Protein AF-A0A7S2PQB1-F1 (afdb_monomer_lite)

Foldseek 3Di:
DPPDPVPDDVPDADEAEAEDCRVLVVQLQQQVVVVPPPCPVSHHQEYEYEQAAWAADPLCVVPQDDFDADDVLQVCLVVLVLVLLLVLLCCVPPNHVVVSLVSNVVSVVVCVVVVSHQFDCLCVVVCVVDPDDVSVVSNVSNVSNVLVVCVVVVHCSVVSGHHHPQCASYAYEYEYEQHTNYGNYGRSRQVSQVCCVVVVVHLHDYHYPDHHISVCCVVPVVVVVCSVVVSVVD

Organism: NCBI:txid163516

Sequence (234 aa):
KALRAASTHDDSKITGIFHDWGVVPGSLWVNRVLEEAESPELQPDKMIYFDVLLPPHKVMKNDIPDAPKRTPARTVVEIFYKIVLAISFLLQQYVSKILGVIFYSLGAVAIYILRLNPLYDVDNKVLRAHQKPLNRTIYMAYPYWFLVKSVLNGTLWAYEMSLHKDLKKTPLLYIYGGNKRTHFHENESVALLEREEREGRSDSKVICLEDDGHFFYVTNEDACLDAVASFMKN

Radius of gyration: 19.01 Å; chains: 1; bounding box: 47×41×50 Å

InterPro domains:
  IPR029058 Alpha/Beta hydrolase fold [SSF53474] (41-233)

Secondary structure (DSSP, 8-state):
--S-TTS--TTPPPEEEEEGGGHHHHHHHHHHHHH-TT-GGGS-SEEEEESB-PPPPGGGGGGPPP-PPPPHHHHHHHHHHHHHHHHHHHHHHHT-HHHHHHHHHHHHHHHHHTT--SB-GGGHHHHHHTPPPHHHHHHTTHHHHHHHHHHHTT-THHHH----S-TTTS-EEEEEES-BSS-BS-HHHHHHHHHHHHTTS-S-EEEEETT--TTHHHHSHHHHHHHHHHHHH-

pLDDT: mean 90.68, std 10.38, range [42.47, 98.56]

Structure (mmCIF, N/CA/C/O backbone):
data_AF-A0A7S2PQB1-F1
#
_entry.id   AF-A0A7S2PQB1-F1
#
loop_
_atom_site.group_PDB
_atom_site.id
_atom_site.type_symbol
_atom_site.label_atom_id
_atom_site.label_alt_id
_atom_site.label_comp_id
_atom_site.label_asym_id
_atom_site.label_entity_id
_atom_site.label_seq_id
_atom_site.pdbx_PDB_ins_code
_atom_site.Cartn_x
_atom_site.Cartn_y
_atom_site.Cartn_z
_atom_site.occupancy
_atom_site.B_iso_or_equiv
_atom_site.auth_seq_id
_atom_site.auth_comp_id
_atom_site.auth_asym_id
_atom_site.auth_atom_id
_atom_site.pdbx_PDB_model_num
ATOM 1 N N . LYS A 1 1 ? -17.065 22.580 0.067 1.00 46.28 1 LYS A N 1
ATOM 2 C CA . LYS A 1 1 ? -18.535 22.474 0.285 1.00 46.28 1 LYS A CA 1
ATOM 3 C C . LYS A 1 1 ? -19.249 21.651 -0.813 1.00 46.28 1 LYS A C 1
ATOM 5 O O . LYS A 1 1 ? -20.358 21.999 -1.189 1.00 46.28 1 LYS A O 1
ATOM 10 N N . ALA A 1 2 ? -18.645 20.583 -1.356 1.00 42.47 2 ALA A N 1
ATOM 11 C CA . ALA A 1 2 ? -19.139 19.902 -2.570 1.00 42.47 2 ALA A CA 1
ATOM 12 C C . ALA A 1 2 ? -19.559 18.428 -2.373 1.00 42.47 2 ALA A C 1
ATOM 14 O O . ALA A 1 2 ? -19.676 17.698 -3.350 1.00 42.47 2 ALA A O 1
ATOM 15 N N . LEU A 1 3 ? -19.834 18.002 -1.138 1.00 44.00 3 LEU A N 1
ATOM 16 C CA . LEU A 1 3 ? -20.661 16.824 -0.856 1.00 44.00 3 LEU A CA 1
ATOM 17 C C . LEU A 1 3 ? -21.982 17.362 -0.298 1.00 44.00 3 LEU A C 1
ATOM 19 O O . LEU A 1 3 ? -21.996 18.097 0.685 1.00 44.00 3 LEU A O 1
ATOM 23 N N . ARG A 1 4 ? -23.063 17.165 -1.057 1.00 49.41 4 ARG A N 1
ATOM 24 C CA . ARG A 1 4 ? -24.373 17.796 -0.846 1.00 49.41 4 ARG A CA 1
ATOM 25 C C . ARG A 1 4 ? -25.093 17.182 0.359 1.00 49.41 4 ARG A C 1
ATOM 27 O O . ARG A 1 4 ? -25.250 15.969 0.403 1.00 49.41 4 ARG A O 1
ATOM 34 N N . ALA A 1 5 ? -25.703 18.037 1.182 1.00 50.41 5 ALA A N 1
ATOM 35 C CA . ALA A 1 5 ? -26.684 17.685 2.219 1.00 50.41 5 ALA A CA 1
ATOM 36 C C . ALA A 1 5 ? -27.912 16.893 1.704 1.00 50.41 5 ALA A C 1
ATOM 38 O O . ALA A 1 5 ? -28.682 16.357 2.484 1.00 50.41 5 ALA A O 1
ATOM 39 N N . ALA A 1 6 ? -28.108 16.809 0.383 1.00 50.31 6 ALA A N 1
ATOM 40 C CA . ALA A 1 6 ? -29.211 16.083 -0.250 1.00 50.31 6 ALA A CA 1
ATOM 41 C C . ALA A 1 6 ? -28.952 14.572 -0.432 1.00 50.31 6 ALA A C 1
ATOM 43 O O . ALA A 1 6 ? -29.790 13.879 -1.002 1.00 50.31 6 ALA A O 1
ATOM 44 N N . SER A 1 7 ? -27.781 14.067 -0.033 1.00 50.72 7 SER A N 1
ATOM 45 C CA . SER A 1 7 ? -27.391 12.653 -0.208 1.00 50.72 7 SER A CA 1
ATOM 46 C C . SER A 1 7 ? -26.912 11.995 1.088 1.00 50.72 7 SER A C 1
ATOM 48 O O . SER A 1 7 ? -26.496 10.843 1.075 1.00 50.72 7 SER A O 1
ATOM 50 N N . THR A 1 8 ? -26.979 12.727 2.194 1.00 55.28 8 THR A N 1
ATOM 51 C CA . THR A 1 8 ? -26.622 12.296 3.542 1.00 55.28 8 THR A CA 1
ATOM 52 C C . THR A 1 8 ? -27.903 12.268 4.357 1.00 55.28 8 THR A C 1
ATOM 54 O O . THR A 1 8 ? -28.439 13.317 4.696 1.00 55.28 8 THR A O 1
ATOM 57 N N . HIS A 1 9 ? -28.428 11.071 4.614 1.00 64.44 9 HIS A N 1
ATOM 58 C CA . HIS A 1 9 ? -29.365 10.874 5.719 1.00 64.44 9 HIS A CA 1
ATOM 59 C C . HIS A 1 9 ? -28.617 11.185 7.023 1.00 64.44 9 HIS A C 1
ATOM 61 O O . HIS A 1 9 ? -27.430 10.865 7.094 1.00 64.44 9 HIS A O 1
ATOM 67 N N . ASP A 1 10 ? -29.270 11.759 8.033 1.00 67.12 10 ASP A N 1
ATOM 68 C CA . ASP A 1 10 ? -28.601 12.151 9.289 1.00 67.12 10 ASP A CA 1
ATOM 69 C C . ASP A 1 10 ? -27.926 10.956 9.999 1.00 67.12 10 ASP A C 1
ATOM 71 O O . ASP A 1 10 ? -26.919 11.118 10.679 1.00 67.12 10 ASP A O 1
ATOM 75 N N . ASP A 1 11 ? -28.416 9.738 9.743 1.00 75.75 11 ASP A N 1
ATOM 76 C CA . ASP A 1 11 ? -27.849 8.468 10.235 1.00 75.75 11 ASP A CA 1
ATOM 77 C C . ASP A 1 11 ? -26.846 7.798 9.267 1.00 75.75 11 ASP A C 1
ATOM 79 O O . ASP A 1 11 ? -26.519 6.616 9.413 1.00 75.75 11 ASP A O 1
ATOM 83 N N . SER A 1 12 ? -26.398 8.498 8.220 1.00 79.56 12 SER A N 1
ATOM 84 C CA . SER A 1 12 ? -25.474 7.922 7.235 1.00 79.56 12 SER A CA 1
ATOM 85 C C . SER A 1 12 ? -24.078 7.790 7.818 1.00 79.56 12 SER A C 1
ATOM 87 O O . SER A 1 12 ? -23.509 8.749 8.329 1.00 79.56 12 SER A O 1
ATOM 89 N N . LYS A 1 13 ? -23.498 6.607 7.645 1.00 85.31 13 LYS A N 1
ATOM 90 C CA . LYS A 1 13 ? -22.119 6.305 8.018 1.00 85.31 13 LYS A CA 1
ATOM 91 C C . LYS A 1 13 ? -21.195 6.423 6.818 1.00 85.31 13 LYS A C 1
ATOM 93 O O . LYS A 1 13 ? -21.542 5.975 5.722 1.00 85.31 13 LYS A O 1
ATOM 98 N N . ILE A 1 14 ? -20.011 6.992 7.019 1.00 89.69 14 ILE A N 1
ATOM 99 C CA . ILE A 1 14 ? -18.991 7.081 5.972 1.00 89.69 14 ILE A CA 1
ATOM 100 C C . ILE A 1 14 ? -18.008 5.930 6.158 1.00 89.69 14 ILE A C 1
ATOM 102 O O . ILE A 1 14 ? -17.453 5.718 7.232 1.00 89.69 14 ILE A O 1
ATOM 106 N N . THR A 1 15 ? -17.775 5.171 5.090 1.00 93.25 15 THR A N 1
ATOM 107 C CA . THR A 1 15 ? -16.768 4.105 5.063 1.00 93.25 15 THR A CA 1
ATOM 108 C C . THR A 1 15 ? -15.801 4.354 3.926 1.00 93.25 15 THR A C 1
ATOM 110 O O . THR A 1 15 ? -16.205 4.502 2.772 1.00 93.25 15 THR A O 1
ATOM 113 N N . GLY A 1 16 ? -14.515 4.400 4.254 1.00 94.94 16 GLY A N 1
ATOM 114 C CA . GLY A 1 16 ? -13.459 4.540 3.267 1.00 94.94 16 GLY A CA 1
ATOM 115 C C . GLY A 1 16 ? -12.917 3.182 2.839 1.00 94.94 16 GLY A C 1
ATOM 116 O O . GLY A 1 16 ? -12.405 2.443 3.673 1.00 94.94 16 GLY A O 1
ATOM 117 N N . ILE A 1 17 ? -12.980 2.868 1.544 1.00 97.00 17 ILE A N 1
ATOM 118 C CA . ILE A 1 17 ? -12.380 1.657 0.969 1.00 97.00 17 ILE A CA 1
ATOM 119 C C . ILE A 1 17 ? -11.308 2.082 -0.026 1.00 97.00 17 ILE A C 1
ATOM 121 O O . ILE A 1 17 ? -11.605 2.743 -1.022 1.00 97.00 17 ILE A O 1
ATOM 125 N N . PHE A 1 18 ? -10.060 1.709 0.241 1.00 97.12 18 PHE A N 1
ATOM 126 C CA . PHE A 1 18 ? -8.918 2.120 -0.565 1.00 97.12 18 PHE A CA 1
ATOM 127 C C . PHE A 1 18 ? -8.021 0.933 -0.896 1.00 97.12 18 PHE A C 1
ATOM 129 O O . PHE A 1 18 ? -7.846 0.015 -0.100 1.00 97.12 18 PHE A O 1
ATOM 136 N N . HIS A 1 19 ? -7.428 0.971 -2.082 1.00 95.88 19 HIS A N 1
ATOM 137 C CA . HIS A 1 19 ? -6.563 -0.082 -2.595 1.00 95.88 19 HIS A CA 1
ATOM 138 C C . HIS A 1 19 ? -5.280 0.521 -3.159 1.00 95.88 19 HIS A C 1
ATOM 140 O O . HIS A 1 19 ? -5.321 1.589 -3.784 1.00 95.88 19 HIS A O 1
ATOM 146 N N . ASP A 1 20 ? -4.164 -0.183 -2.959 1.00 93.12 20 ASP A N 1
ATOM 147 C CA . ASP A 1 20 ? -2.849 0.179 -3.490 1.00 93.12 20 ASP A CA 1
ATOM 148 C C . ASP A 1 20 ? -2.505 1.645 -3.135 1.00 93.12 20 ASP A C 1
ATOM 150 O O . ASP A 1 20 ? -2.750 2.108 -2.017 1.00 93.12 20 ASP A O 1
ATOM 154 N N . TRP A 1 21 ? -2.007 2.435 -4.084 1.00 92.19 21 TRP A N 1
ATOM 155 C CA . TRP A 1 21 ? -1.720 3.856 -3.897 1.00 92.19 21 TRP A CA 1
ATOM 156 C C . TRP A 1 21 ? -2.909 4.714 -3.463 1.00 92.19 21 TRP A C 1
ATOM 158 O O . TRP A 1 21 ? -2.680 5.807 -2.949 1.00 92.19 21 TRP A O 1
ATOM 168 N N . GLY A 1 22 ? -4.153 4.251 -3.628 1.00 93.94 22 GLY A N 1
ATOM 169 C CA . GLY A 1 22 ? -5.340 4.932 -3.108 1.00 93.94 22 GLY A CA 1
ATOM 170 C C . GLY A 1 22 ? -5.346 5.044 -1.580 1.00 93.94 22 GLY A C 1
ATOM 171 O O . GLY A 1 22 ? -5.929 5.985 -1.045 1.00 93.94 22 GLY A O 1
ATOM 172 N N . VAL A 1 23 ? -4.636 4.151 -0.880 1.00 95.00 23 VAL A N 1
ATOM 173 C CA . VAL A 1 23 ? -4.479 4.182 0.584 1.00 95.00 23 VAL A CA 1
ATOM 174 C C . VAL A 1 23 ? -3.784 5.465 1.046 1.00 95.00 23 VAL A C 1
ATOM 176 O O . VAL A 1 23 ? -4.108 5.999 2.104 1.00 95.00 23 VAL A O 1
ATOM 179 N N . VAL A 1 24 ? -2.873 6.017 0.239 1.00 91.62 24 VAL A N 1
ATOM 180 C CA . VAL A 1 24 ? -2.122 7.233 0.583 1.00 91.62 24 VAL A CA 1
ATOM 181 C C . VAL A 1 24 ? -3.030 8.462 0.735 1.00 91.62 24 VAL A C 1
A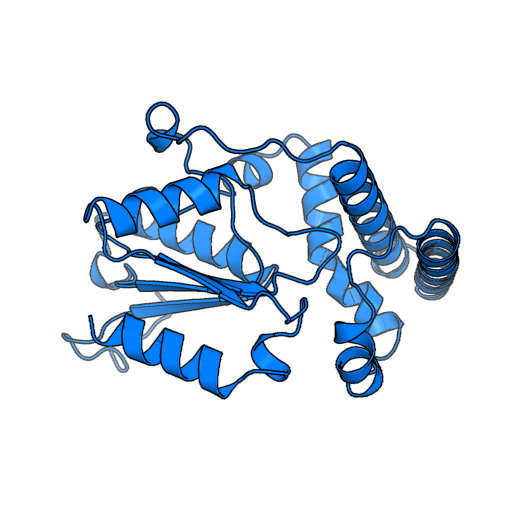TOM 183 O O . VAL A 1 24 ? -3.091 9.016 1.835 1.00 91.62 24 VAL A O 1
ATOM 186 N N . PRO A 1 25 ? -3.751 8.923 -0.310 1.00 90.94 25 PRO A N 1
ATOM 187 C CA . PRO A 1 25 ? -4.676 10.039 -0.162 1.00 90.94 25 PRO A CA 1
ATOM 188 C C . PRO A 1 25 ? -5.837 9.704 0.780 1.00 90.94 25 PRO A C 1
ATOM 190 O O . PRO A 1 25 ? -6.302 10.609 1.467 1.00 90.94 25 PRO A O 1
ATOM 193 N N . GLY A 1 26 ? -6.266 8.437 0.855 1.00 92.56 26 GLY A N 1
ATOM 194 C CA . GLY A 1 26 ? -7.279 7.985 1.809 1.00 92.56 26 GLY A CA 1
ATOM 195 C C . GLY A 1 26 ? -6.870 8.271 3.250 1.00 92.56 26 GLY A C 1
ATOM 196 O O . GLY A 1 26 ? -7.571 8.993 3.953 1.00 92.56 26 GLY A O 1
ATOM 197 N N . SER A 1 27 ? -5.688 7.814 3.664 1.00 92.12 27 SER A N 1
ATOM 198 C CA . SER A 1 27 ? -5.204 8.038 5.029 1.00 92.12 27 SER A CA 1
ATOM 199 C C . SER A 1 27 ? -4.946 9.513 5.338 1.00 92.12 27 SER A C 1
ATOM 201 O O . SER A 1 27 ? -5.255 9.986 6.431 1.00 92.12 27 SER A O 1
ATOM 203 N N . LEU A 1 28 ? -4.428 10.278 4.367 1.00 90.31 28 LEU A N 1
ATOM 204 C CA . LEU A 1 28 ? -4.253 11.727 4.522 1.00 90.31 28 LEU A CA 1
ATOM 205 C C . LEU A 1 28 ? -5.591 12.438 4.749 1.00 90.31 28 LEU A C 1
ATOM 207 O O . LEU A 1 28 ? -5.674 13.330 5.591 1.00 90.31 28 LEU A O 1
ATOM 211 N N . TRP A 1 29 ? -6.634 12.049 4.013 1.00 90.56 29 TRP A N 1
ATOM 212 C CA . TRP A 1 29 ? -7.980 12.581 4.201 1.00 90.56 29 TRP A CA 1
ATOM 213 C C . TRP A 1 29 ? -8.528 12.243 5.591 1.00 90.56 29 TRP A C 1
ATOM 215 O O . TRP A 1 29 ? -8.965 13.154 6.292 1.00 90.56 29 TRP A O 1
ATOM 225 N N . VAL A 1 30 ? -8.427 10.982 6.030 1.00 91.50 30 VAL A N 1
ATOM 226 C CA . VAL A 1 30 ? -8.895 10.569 7.364 1.00 91.50 30 VAL A CA 1
ATOM 227 C C . VAL A 1 30 ? -8.177 11.322 8.471 1.00 91.50 30 VAL A C 1
ATOM 229 O O . VAL A 1 30 ? -8.825 11.863 9.361 1.00 91.50 30 VAL A O 1
ATOM 232 N N . ASN A 1 31 ? -6.847 11.401 8.417 1.00 90.25 31 ASN A N 1
ATOM 233 C CA . ASN A 1 31 ? -6.081 12.094 9.448 1.00 90.25 31 ASN A CA 1
ATOM 234 C C . ASN A 1 31 ? -6.468 13.575 9.554 1.00 90.25 31 ASN A C 1
ATOM 236 O O . ASN A 1 31 ? -6.660 14.059 10.667 1.00 90.25 31 ASN A O 1
ATOM 240 N N . ARG A 1 32 ? -6.676 14.262 8.421 1.00 88.88 32 ARG A N 1
ATOM 241 C CA . ARG A 1 32 ? -7.146 15.659 8.401 1.00 88.88 32 ARG A CA 1
ATOM 242 C C . ARG A 1 32 ? -8.545 15.804 8.990 1.00 88.88 32 ARG A C 1
ATOM 244 O O . ARG A 1 32 ? -8.758 16.627 9.869 1.00 88.88 32 ARG A O 1
ATOM 251 N N . VAL A 1 33 ? -9.487 14.963 8.578 1.00 88.81 33 VAL A N 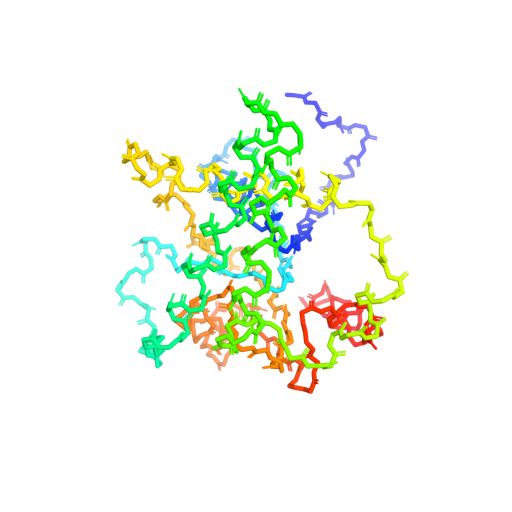1
ATOM 252 C CA . VAL A 1 33 ? -10.873 15.046 9.060 1.00 88.81 33 VAL A CA 1
ATOM 253 C C . VAL A 1 33 ? -11.006 14.647 10.538 1.00 88.81 33 VAL A C 1
ATOM 255 O O . VAL A 1 33 ? -11.848 15.179 11.259 1.00 88.81 33 VAL A O 1
ATOM 258 N N . LEU A 1 34 ? -10.139 13.769 11.047 1.00 86.56 34 LEU A N 1
ATOM 259 C CA . LEU A 1 34 ? -10.053 13.493 12.483 1.00 86.56 34 LEU A CA 1
ATOM 260 C C . LEU A 1 34 ? -9.424 14.654 13.278 1.00 86.56 34 LEU A C 1
ATOM 262 O O . LEU A 1 34 ? -9.521 14.671 14.508 1.00 86.56 34 LEU A O 1
ATOM 266 N N . GLU A 1 35 ? -8.694 15.573 12.639 1.00 85.50 35 GLU A N 1
ATOM 267 C CA . GLU A 1 35 ? -8.175 16.813 13.246 1.00 85.50 35 GLU A CA 1
ATOM 268 C C . GLU A 1 35 ? -9.195 17.955 13.199 1.00 85.50 35 GLU A C 1
ATOM 270 O O . GLU A 1 35 ? -9.254 18.757 14.130 1.00 85.50 35 GLU A O 1
ATOM 275 N N . GLU A 1 36 ? -10.029 18.002 12.163 1.00 83.31 36 GLU A N 1
ATOM 276 C CA . GLU A 1 36 ? -11.075 19.007 11.991 1.00 83.31 36 GLU A CA 1
ATOM 277 C C . GLU A 1 36 ? -12.278 18.718 12.911 1.00 83.31 36 GLU A C 1
ATOM 279 O O . GLU A 1 36 ? -13.148 17.900 12.618 1.00 83.31 36 GLU A O 1
ATOM 284 N N . ALA A 1 37 ? -12.342 19.412 14.051 1.00 68.06 37 ALA A N 1
ATOM 285 C CA . ALA A 1 37 ? -13.448 19.285 15.007 1.00 68.06 37 ALA A CA 1
ATOM 286 C C . ALA A 1 37 ? -14.787 19.849 14.488 1.00 68.06 37 ALA A C 1
ATOM 288 O O . ALA A 1 37 ? -15.838 19.523 15.033 1.00 68.06 37 ALA A O 1
ATOM 289 N N . GLU A 1 38 ? -14.752 20.696 13.456 1.00 75.06 38 GLU A N 1
ATOM 290 C CA . GLU A 1 38 ? -15.918 21.425 12.934 1.00 75.06 38 GLU A CA 1
ATOM 291 C C . GLU A 1 38 ? -16.800 20.597 11.986 1.00 75.06 38 GLU A C 1
ATOM 293 O O . GLU A 1 38 ? -17.891 21.045 11.638 1.00 75.06 38 GLU A O 1
ATOM 298 N N . SER A 1 39 ? -16.353 19.406 11.567 1.00 79.62 39 SER A N 1
ATOM 299 C CA . SER A 1 39 ? -17.101 18.543 10.639 1.00 79.62 39 SER A CA 1
ATOM 300 C C . SER A 1 39 ? -17.066 17.062 11.050 1.00 79.62 39 SER A C 1
ATOM 302 O O . SER A 1 39 ? -16.539 16.223 10.307 1.00 79.62 39 SER A O 1
ATOM 304 N N . PRO A 1 40 ? -17.591 16.706 12.242 1.00 80.62 40 PRO A N 1
ATOM 305 C CA . PRO A 1 40 ? -17.642 15.318 12.705 1.00 80.62 40 PRO A CA 1
ATOM 306 C C . PRO A 1 40 ? -18.420 14.397 11.754 1.00 80.62 40 PRO A C 1
ATOM 308 O O . PRO A 1 40 ? -18.091 13.222 11.656 1.00 80.62 40 PRO A O 1
ATOM 311 N N . GLU A 1 41 ? -19.386 14.924 11.002 1.00 82.19 41 GLU A N 1
ATOM 312 C CA . GLU A 1 41 ? -20.173 14.196 10.001 1.00 82.19 41 GLU A CA 1
ATOM 313 C C . GLU A 1 41 ? -19.353 13.691 8.804 1.00 82.19 41 GLU A C 1
ATOM 315 O O . GLU A 1 41 ? -19.816 12.839 8.050 1.00 82.19 41 GLU A O 1
ATOM 320 N N . LEU A 1 42 ? -18.140 14.218 8.604 1.00 84.19 42 LEU A N 1
ATOM 321 C CA . LEU A 1 42 ? -17.235 13.772 7.544 1.00 84.19 42 LEU A CA 1
ATOM 322 C C . LEU A 1 42 ? -16.287 12.661 8.007 1.00 84.19 42 LEU A C 1
ATOM 324 O O . LEU A 1 42 ? -15.584 12.084 7.173 1.00 84.19 42 LEU A O 1
ATOM 328 N N . GLN A 1 43 ? -16.230 12.381 9.314 1.00 89.50 43 GLN A N 1
ATOM 329 C CA . GLN A 1 43 ? -15.332 11.374 9.870 1.00 89.50 43 GLN A CA 1
ATOM 330 C C . GLN A 1 43 ? -15.812 9.980 9.468 1.00 89.50 43 GLN A C 1
ATOM 332 O O . GLN A 1 43 ? -16.964 9.635 9.728 1.00 89.50 43 GLN A O 1
ATOM 337 N N . PRO A 1 44 ? -14.954 9.161 8.834 1.00 91.94 44 PRO A N 1
ATOM 338 C CA . PRO A 1 44 ? -15.328 7.793 8.544 1.00 91.94 44 PRO A CA 1
ATOM 339 C C . PRO A 1 44 ? -15.434 6.995 9.840 1.00 91.94 44 PRO A C 1
ATOM 341 O O . PRO A 1 44 ? -14.539 7.039 10.689 1.00 91.94 44 PRO A O 1
ATOM 344 N N . ASP A 1 45 ? -16.498 6.207 9.945 1.00 93.44 45 ASP A N 1
ATOM 345 C CA . ASP A 1 45 ? -16.663 5.236 11.022 1.00 93.44 45 ASP A CA 1
ATOM 346 C C . ASP A 1 45 ? -15.648 4.105 10.884 1.00 93.44 45 ASP A C 1
ATOM 348 O O . ASP A 1 45 ? -15.138 3.590 11.872 1.00 93.44 45 ASP A O 1
ATOM 352 N N . LYS A 1 46 ? -15.364 3.700 9.641 1.00 95.88 46 LYS A N 1
ATOM 353 C CA . LYS A 1 46 ? -14.522 2.547 9.324 1.00 95.88 46 LYS A CA 1
ATOM 354 C C . LYS A 1 46 ? -13.690 2.781 8.084 1.00 95.88 46 LYS A C 1
ATOM 356 O O . LYS A 1 46 ? -14.112 3.446 7.133 1.00 95.88 46 LYS A O 1
ATOM 361 N N . MET A 1 47 ? -12.521 2.157 8.086 1.00 97.31 47 MET A N 1
ATOM 362 C CA . MET A 1 47 ? -11.582 2.178 6.978 1.00 97.31 47 MET A CA 1
ATOM 363 C C . MET A 1 47 ? -11.229 0.759 6.566 1.00 97.31 47 MET A C 1
ATOM 365 O O . MET A 1 47 ? -11.078 -0.125 7.405 1.00 97.31 47 MET A O 1
ATOM 369 N N . ILE A 1 48 ? -11.098 0.541 5.264 1.00 98.12 48 ILE A N 1
ATOM 370 C CA . ILE A 1 48 ? -10.713 -0.739 4.684 1.00 98.12 48 ILE A CA 1
ATOM 371 C C . ILE A 1 48 ? -9.583 -0.479 3.695 1.00 98.12 48 ILE A C 1
ATOM 373 O O . ILE A 1 48 ? -9.763 0.250 2.714 1.00 98.12 48 ILE A O 1
ATOM 377 N N . TYR A 1 49 ? -8.423 -1.079 3.950 1.00 98.25 49 TYR A N 1
ATOM 378 C CA . TYR A 1 49 ? -7.244 -0.990 3.099 1.00 98.25 49 TYR A CA 1
ATOM 379 C C . TYR A 1 49 ? -6.915 -2.333 2.469 1.00 98.25 49 TYR A C 1
ATOM 381 O O . TYR A 1 49 ? -6.817 -3.353 3.147 1.00 98.25 49 TYR A O 1
ATOM 389 N N . PHE A 1 50 ? -6.699 -2.303 1.159 1.00 98.00 50 PHE A N 1
ATOM 390 C CA . PHE A 1 50 ? -6.272 -3.448 0.375 1.00 98.00 50 PHE A CA 1
ATOM 391 C C . PHE A 1 50 ? -4.825 -3.269 -0.092 1.00 98.00 50 PHE A C 1
ATOM 393 O O . PHE A 1 50 ? -4.471 -2.252 -0.697 1.00 98.00 50 PHE A O 1
ATOM 400 N N . ASP A 1 51 ? -4.018 -4.303 0.141 1.00 95.88 51 ASP A N 1
ATOM 401 C CA . ASP A 1 51 ? -2.638 -4.508 -0.317 1.00 95.88 51 ASP A CA 1
ATOM 402 C C . ASP A 1 51 ? -1.555 -3.583 0.270 1.00 95.88 51 ASP A C 1
ATOM 404 O O . ASP A 1 51 ? -0.466 -4.060 0.612 1.00 95.88 51 ASP A O 1
ATOM 408 N N . VAL A 1 52 ? -1.859 -2.298 0.459 1.00 95.44 52 VAL A N 1
ATOM 409 C CA . VAL A 1 52 ? -0.949 -1.278 1.003 1.00 95.44 52 VAL A CA 1
ATOM 410 C C . VAL A 1 52 ? -1.350 -0.890 2.423 1.00 95.44 52 VAL A C 1
ATOM 412 O O . VAL A 1 52 ? -2.526 -0.672 2.705 1.00 95.44 52 VAL A O 1
ATOM 415 N N . LEU A 1 53 ? -0.361 -0.745 3.307 1.00 96.12 53 LEU A N 1
ATOM 416 C CA . LEU A 1 53 ? -0.547 -0.229 4.663 1.00 96.12 53 LEU A CA 1
ATOM 417 C C . LEU A 1 53 ? 0.555 0.782 4.984 1.00 96.12 53 LEU A C 1
ATOM 419 O O . LEU A 1 53 ? 1.736 0.531 4.753 1.00 96.12 53 LEU A O 1
ATOM 423 N N . LEU A 1 54 ? 0.174 1.940 5.516 1.00 94.62 54 LEU A N 1
ATOM 424 C CA . LEU A 1 54 ? 1.133 2.993 5.852 1.00 94.62 54 LEU A CA 1
ATOM 425 C C . LEU A 1 54 ? 1.828 2.708 7.194 1.00 94.62 54 LEU A C 1
ATOM 427 O O . LEU A 1 54 ? 1.304 1.922 7.983 1.00 94.62 54 LEU A O 1
ATOM 431 N N . PRO A 1 55 ? 2.983 3.338 7.479 1.00 94.00 55 PRO A N 1
ATOM 432 C CA . PRO A 1 55 ? 3.637 3.263 8.787 1.00 94.00 55 PRO A CA 1
ATOM 433 C C . PRO A 1 55 ? 2.733 3.769 9.926 1.00 94.00 55 PRO A C 1
ATOM 435 O O . PRO A 1 55 ? 1.829 4.570 9.667 1.00 94.00 55 PRO A O 1
ATOM 438 N N . PRO A 1 56 ? 2.979 3.391 11.193 1.00 94.31 56 PRO A N 1
ATOM 439 C CA . PRO A 1 56 ? 2.196 3.896 12.317 1.00 94.31 56 PRO A CA 1
ATOM 440 C C . PRO A 1 56 ? 2.261 5.424 12.431 1.00 94.31 56 PRO A C 1
ATOM 442 O O . PRO A 1 56 ? 3.277 6.051 12.111 1.00 94.31 56 PRO A O 1
ATOM 445 N N . HIS A 1 57 ? 1.179 6.042 12.908 1.00 92.56 57 HIS A N 1
ATOM 446 C CA . HIS A 1 57 ? 1.141 7.491 13.104 1.00 92.56 57 HIS A CA 1
ATOM 447 C C . HIS A 1 57 ? 2.170 7.930 14.154 1.00 92.56 57 HIS A C 1
ATOM 449 O O . HIS A 1 57 ? 2.363 7.267 15.172 1.00 92.56 57 HIS A O 1
ATOM 455 N N . LYS A 1 58 ? 2.791 9.102 13.971 1.00 89.56 58 LYS A N 1
ATOM 456 C CA . LYS A 1 58 ? 3.833 9.632 14.880 1.00 89.56 58 LYS A CA 1
ATOM 457 C C . LYS A 1 58 ? 3.400 9.733 16.350 1.00 89.56 58 LYS A C 1
ATOM 459 O O . LYS A 1 58 ? 4.238 9.656 17.243 1.00 89.56 58 LYS A O 1
ATOM 464 N N . VAL A 1 59 ? 2.102 9.903 16.603 1.00 89.44 59 VAL A N 1
ATOM 465 C CA . VAL A 1 59 ? 1.531 9.963 17.965 1.00 89.44 59 VAL A CA 1
ATOM 466 C C . VAL A 1 59 ? 1.573 8.609 18.675 1.00 89.44 59 VAL A C 1
ATOM 468 O O . VAL A 1 59 ? 1.612 8.567 19.896 1.00 89.44 59 VAL A O 1
ATOM 471 N N . MET A 1 60 ? 1.628 7.515 17.913 1.00 89.56 60 MET A N 1
ATOM 472 C CA . MET A 1 60 ? 1.699 6.147 18.421 1.00 89.56 60 MET A CA 1
ATOM 473 C C . MET A 1 60 ? 3.137 5.699 18.681 1.00 89.56 60 MET A C 1
ATOM 475 O O . MET A 1 60 ? 3.334 4.568 19.092 1.00 89.56 60 MET A O 1
ATOM 479 N N . LYS A 1 61 ? 4.153 6.548 18.455 1.00 85.50 61 LYS A N 1
ATOM 480 C CA . LYS A 1 61 ? 5.578 6.163 18.453 1.00 85.50 61 LYS A CA 1
ATOM 481 C C . LYS A 1 61 ? 6.028 5.372 19.689 1.00 85.50 61 LYS A C 1
ATOM 483 O O . LYS A 1 61 ? 6.882 4.503 19.565 1.00 85.50 61 LYS A O 1
ATOM 488 N N . ASN A 1 62 ? 5.469 5.675 20.860 1.00 87.88 62 ASN A N 1
ATOM 489 C CA . ASN A 1 62 ? 5.824 5.013 22.120 1.00 87.88 62 ASN A CA 1
ATOM 490 C C . ASN A 1 62 ? 5.034 3.717 22.380 1.00 87.88 62 ASN A C 1
ATOM 492 O O . ASN A 1 62 ? 5.278 3.054 23.380 1.00 87.88 62 ASN A O 1
ATOM 496 N N . ASP A 1 63 ? 4.089 3.379 21.505 1.00 89.69 63 ASP A N 1
ATOM 497 C CA . ASP A 1 63 ? 3.179 2.239 21.617 1.00 89.69 63 ASP A CA 1
ATOM 498 C C . ASP A 1 63 ? 3.186 1.382 20.334 1.00 89.69 63 ASP A C 1
ATOM 500 O O . ASP A 1 63 ? 2.229 0.672 20.041 1.00 89.69 63 ASP A O 1
ATOM 504 N N . ILE A 1 64 ? 4.264 1.447 19.545 1.00 91.69 64 ILE A N 1
ATOM 505 C CA . ILE A 1 64 ? 4.462 0.570 18.385 1.00 91.69 64 ILE A CA 1
ATOM 506 C C . ILE A 1 64 ? 5.043 -0.762 18.889 1.00 91.69 64 ILE A C 1
ATOM 508 O O . ILE A 1 64 ? 6.089 -0.739 19.545 1.00 91.69 64 ILE A O 1
ATOM 512 N N . PRO A 1 65 ? 4.405 -1.915 18.616 1.00 92.81 65 PRO A N 1
ATOM 513 C CA . PRO A 1 65 ? 4.955 -3.214 18.992 1.00 92.81 65 PRO A CA 1
ATOM 514 C C . PRO A 1 65 ? 6.234 -3.533 18.211 1.00 92.81 65 PRO A C 1
ATOM 516 O O . PRO A 1 65 ? 6.411 -3.089 17.076 1.00 92.81 65 PRO A O 1
ATOM 519 N N . ASP A 1 66 ? 7.117 -4.333 18.814 1.00 93.38 66 ASP A N 1
ATOM 520 C CA . ASP A 1 66 ? 8.291 -4.847 18.108 1.00 93.38 66 ASP A CA 1
ATOM 521 C C . ASP A 1 66 ? 7.852 -5.787 16.980 1.00 93.38 66 ASP A C 1
ATOM 523 O O . ASP A 1 66 ? 6.953 -6.615 17.155 1.00 93.38 66 ASP A O 1
ATOM 527 N N . ALA A 1 67 ? 8.480 -5.647 15.817 1.00 93.62 67 ALA A N 1
ATOM 528 C CA . ALA A 1 67 ? 8.144 -6.414 14.630 1.00 93.62 67 ALA A CA 1
ATOM 529 C C . ALA A 1 67 ? 9.413 -6.786 13.853 1.00 93.62 67 ALA A C 1
ATOM 531 O O . ALA A 1 67 ? 10.412 -6.057 13.887 1.00 93.62 67 ALA A O 1
ATOM 532 N N . PRO A 1 68 ? 9.404 -7.909 13.112 1.00 91.75 68 PRO A N 1
ATOM 533 C CA . PRO A 1 68 ? 10.540 -8.284 12.286 1.00 91.75 68 PRO A CA 1
ATOM 534 C C . PRO A 1 68 ? 10.889 -7.162 11.309 1.00 91.75 68 PRO A C 1
ATOM 536 O O . PRO A 1 68 ? 10.035 -6.695 10.560 1.00 91.75 68 PRO A O 1
ATOM 539 N N . LYS A 1 69 ? 12.153 -6.746 11.258 1.00 88.38 69 LYS A N 1
ATOM 540 C CA . LYS A 1 69 ? 12.583 -5.723 10.296 1.00 88.38 69 LYS A CA 1
ATOM 541 C C . LYS A 1 69 ? 12.538 -6.257 8.868 1.00 88.38 69 LYS A C 1
ATOM 543 O O . LYS A 1 69 ? 12.772 -7.443 8.618 1.00 88.38 69 LYS A O 1
ATOM 548 N N . ARG A 1 70 ? 12.322 -5.362 7.900 1.00 86.50 70 ARG A N 1
ATOM 549 C CA . ARG A 1 70 ? 12.460 -5.707 6.479 1.00 86.50 70 ARG A CA 1
ATOM 550 C C . ARG A 1 70 ? 13.869 -6.222 6.194 1.00 86.50 70 ARG A C 1
ATOM 552 O O . ARG A 1 70 ? 14.870 -5.593 6.533 1.00 86.50 70 ARG A O 1
ATOM 559 N N . THR A 1 71 ? 13.948 -7.367 5.522 1.00 89.19 71 THR A N 1
ATOM 560 C CA . THR A 1 71 ? 15.230 -7.909 5.059 1.00 89.19 71 THR A CA 1
ATOM 561 C C . THR A 1 71 ? 15.852 -6.974 4.012 1.00 89.19 71 THR A C 1
ATOM 563 O O . THR A 1 71 ? 15.104 -6.469 3.167 1.00 89.19 71 THR A O 1
ATOM 566 N N . PRO A 1 72 ? 17.189 -6.827 3.950 1.00 89.75 72 PRO A N 1
ATOM 567 C CA . PRO A 1 72 ? 17.849 -6.019 2.921 1.00 89.75 72 PRO A CA 1
ATOM 568 C C . PRO A 1 72 ? 17.452 -6.401 1.488 1.00 89.75 72 PRO A C 1
ATOM 570 O O . PRO A 1 72 ? 17.289 -5.531 0.639 1.00 89.75 72 PRO A O 1
ATOM 573 N N . ALA A 1 73 ? 17.228 -7.694 1.227 1.00 89.00 73 ALA A N 1
ATOM 574 C CA . ALA A 1 73 ? 16.787 -8.183 -0.078 1.00 89.00 73 ALA A CA 1
ATOM 575 C C . ALA A 1 73 ? 15.431 -7.589 -0.503 1.00 89.00 73 ALA A C 1
ATOM 577 O O . ALA A 1 73 ? 15.309 -7.082 -1.616 1.00 89.00 73 ALA A O 1
ATOM 578 N N . ARG A 1 74 ? 14.434 -7.585 0.395 1.00 88.00 74 ARG A N 1
ATOM 579 C CA . ARG A 1 74 ? 13.125 -6.945 0.155 1.00 88.00 74 ARG A CA 1
ATOM 580 C C . ARG A 1 74 ? 13.273 -5.450 -0.121 1.00 88.00 74 ARG A C 1
ATOM 582 O O . ARG A 1 74 ? 12.687 -4.950 -1.077 1.00 88.00 74 ARG A O 1
ATOM 589 N N . THR A 1 75 ? 14.110 -4.767 0.656 1.00 89.69 75 THR A N 1
ATOM 590 C CA . THR A 1 75 ? 14.393 -3.339 0.468 1.00 89.69 75 THR A CA 1
ATOM 591 C C . THR A 1 75 ? 14.991 -3.055 -0.911 1.00 89.69 75 THR A C 1
ATOM 593 O O . THR A 1 75 ? 14.557 -2.129 -1.591 1.00 89.69 75 THR A O 1
ATOM 596 N N . VAL A 1 76 ? 15.944 -3.874 -1.369 1.00 91.00 76 VAL A N 1
ATOM 597 C CA . VAL A 1 76 ? 16.544 -3.741 -2.708 1.00 91.00 76 VAL A CA 1
ATOM 598 C C . VAL A 1 76 ? 15.506 -3.960 -3.809 1.00 91.00 76 VAL A C 1
ATOM 600 O O . VAL A 1 76 ? 15.430 -3.148 -4.730 1.00 91.00 76 VAL A O 1
ATOM 603 N N . VAL A 1 77 ? 14.690 -5.016 -3.704 1.00 91.25 77 VAL A N 1
ATOM 604 C CA . VAL A 1 77 ? 13.597 -5.305 -4.651 1.00 91.25 77 VAL A CA 1
ATOM 605 C C . VAL A 1 77 ? 12.659 -4.107 -4.771 1.00 91.25 77 VAL A C 1
ATOM 607 O O . VAL A 1 77 ? 12.385 -3.632 -5.873 1.00 91.25 77 VAL A O 1
ATOM 610 N N . GLU A 1 78 ? 12.202 -3.588 -3.634 1.00 90.88 78 GLU A N 1
ATOM 611 C CA . GLU A 1 78 ? 11.261 -2.477 -3.575 1.00 90.88 78 GLU A CA 1
ATOM 612 C C . GLU A 1 78 ? 11.854 -1.190 -4.159 1.00 90.88 78 GLU A C 1
ATOM 614 O O . GLU A 1 78 ? 11.231 -0.567 -5.018 1.00 90.88 78 GLU A O 1
ATOM 619 N N . ILE A 1 79 ? 13.064 -0.801 -3.745 1.00 91.06 79 ILE A N 1
ATOM 620 C CA . ILE A 1 79 ? 13.724 0.416 -4.238 1.00 91.06 79 ILE A CA 1
ATOM 621 C C . ILE A 1 79 ? 13.952 0.329 -5.746 1.00 91.06 79 ILE A C 1
ATOM 623 O O . ILE A 1 79 ? 13.614 1.264 -6.472 1.00 91.06 79 ILE A O 1
ATOM 627 N N . PHE A 1 80 ? 14.492 -0.791 -6.232 1.00 93.19 80 PHE A N 1
ATOM 628 C CA . PHE A 1 80 ? 14.798 -0.954 -7.649 1.00 93.19 80 PHE A CA 1
ATOM 629 C C . PHE A 1 80 ? 13.528 -0.887 -8.505 1.00 93.19 80 PHE A C 1
ATOM 631 O O . PHE A 1 80 ? 13.474 -0.127 -9.472 1.00 93.19 80 PHE A O 1
ATOM 638 N N . TYR A 1 81 ? 12.473 -1.599 -8.096 1.00 93.81 81 TYR A N 1
ATOM 639 C CA . TYR A 1 81 ? 11.163 -1.549 -8.743 1.00 93.81 81 TYR A CA 1
ATOM 640 C C . TYR A 1 81 ? 10.591 -0.122 -8.781 1.00 93.81 81 TYR A C 1
ATOM 642 O O . TYR A 1 81 ? 10.219 0.370 -9.849 1.00 93.81 81 TYR A O 1
ATOM 650 N N . LYS A 1 82 ? 10.583 0.582 -7.639 1.00 93.50 82 LYS A N 1
ATOM 651 C CA . LYS A 1 82 ? 10.072 1.958 -7.535 1.00 93.50 82 LYS A CA 1
ATOM 652 C C . LYS A 1 82 ? 10.850 2.932 -8.425 1.00 93.50 82 LYS A C 1
ATOM 654 O O . LYS A 1 82 ? 10.232 3.768 -9.080 1.00 93.50 82 LYS A O 1
ATOM 659 N N . ILE A 1 83 ? 12.180 2.816 -8.487 1.00 95.19 83 ILE A N 1
ATOM 660 C CA . ILE A 1 83 ? 13.035 3.668 -9.329 1.00 95.19 83 ILE A CA 1
ATOM 661 C C . ILE A 1 83 ? 12.760 3.424 -10.814 1.00 95.19 83 ILE A C 1
ATOM 663 O O . ILE A 1 83 ? 12.577 4.390 -11.558 1.00 95.19 83 ILE A O 1
ATOM 667 N N . VAL A 1 84 ? 12.693 2.159 -11.247 1.00 97.00 84 VAL A N 1
ATOM 668 C CA . VAL A 1 84 ? 12.404 1.821 -12.649 1.00 97.00 84 VAL A CA 1
ATOM 669 C C . VAL A 1 84 ? 11.079 2.447 -13.079 1.00 97.00 84 VAL A C 1
ATOM 671 O O . VAL A 1 84 ? 11.012 3.110 -14.116 1.00 97.00 84 VAL A O 1
ATOM 674 N N . LEU A 1 85 ? 10.043 2.301 -12.255 1.00 96.88 85 LEU A N 1
ATOM 675 C CA . LEU A 1 85 ? 8.724 2.873 -12.503 1.00 96.88 85 LEU A CA 1
ATOM 676 C C . LEU A 1 85 ? 8.722 4.408 -12.507 1.00 96.88 85 LEU A C 1
ATOM 678 O O . LEU A 1 85 ? 8.199 5.016 -13.443 1.00 96.88 85 LEU A O 1
ATOM 682 N N . ALA A 1 86 ? 9.349 5.036 -11.511 1.00 97.44 86 ALA A N 1
ATOM 683 C CA . ALA A 1 86 ? 9.429 6.490 -11.390 1.00 97.44 86 ALA A CA 1
ATOM 684 C C . ALA A 1 86 ? 10.142 7.140 -12.587 1.00 97.44 86 ALA A C 1
ATOM 686 O O . ALA A 1 86 ? 9.635 8.107 -13.158 1.00 97.44 86 ALA A O 1
ATOM 687 N N . ILE A 1 87 ? 11.296 6.600 -12.997 1.00 98.06 87 ILE A N 1
ATOM 688 C CA . ILE A 1 87 ? 12.070 7.133 -14.127 1.00 98.06 87 ILE A CA 1
ATOM 689 C C . ILE A 1 87 ? 11.340 6.883 -15.448 1.00 98.06 87 ILE A C 1
ATOM 691 O O . ILE A 1 87 ? 11.286 7.779 -16.289 1.00 98.06 87 ILE A O 1
ATOM 695 N N . SER A 1 88 ? 10.724 5.709 -15.626 1.00 98.31 88 SER A N 1
ATOM 696 C CA . SER A 1 88 ? 9.919 5.423 -16.823 1.00 98.31 88 SER A CA 1
ATOM 697 C C . SER A 1 88 ? 8.792 6.443 -16.991 1.00 98.31 88 SER A C 1
ATOM 699 O O . SER A 1 88 ? 8.603 6.979 -18.085 1.00 98.31 88 SER A O 1
ATOM 701 N N . PHE A 1 89 ? 8.077 6.752 -15.901 1.00 98.38 89 PHE A N 1
ATOM 702 C CA . PHE A 1 89 ? 7.036 7.777 -15.894 1.00 98.38 89 PHE A CA 1
ATOM 703 C C . PHE A 1 89 ? 7.602 9.163 -16.221 1.00 98.38 89 PHE A C 1
ATOM 705 O O . PHE A 1 89 ? 7.075 9.836 -17.107 1.00 98.38 89 PHE A O 1
ATOM 712 N N . LEU A 1 90 ? 8.688 9.576 -15.553 1.00 98.25 90 LEU A N 1
ATOM 713 C CA . LEU A 1 90 ? 9.350 10.861 -15.793 1.00 98.25 90 LEU A CA 1
ATOM 714 C C . LEU A 1 90 ? 9.709 11.034 -17.274 1.00 98.25 90 LEU A C 1
ATOM 716 O O . LEU A 1 90 ? 9.354 12.041 -17.886 1.00 98.25 90 LEU A O 1
ATOM 720 N N . LEU A 1 91 ? 10.392 10.041 -17.850 1.00 98.44 91 LEU A N 1
ATOM 721 C CA . LEU A 1 91 ? 10.801 10.055 -19.251 1.00 98.44 91 LEU A CA 1
ATOM 722 C C . LEU A 1 91 ? 9.585 10.123 -20.171 1.00 98.44 91 LEU A C 1
ATOM 724 O O . LEU A 1 91 ? 9.551 10.971 -21.059 1.00 98.44 91 LEU A O 1
ATOM 728 N N . GLN A 1 92 ? 8.570 9.286 -19.942 1.00 98.25 92 GLN A N 1
ATOM 729 C CA . GLN A 1 92 ? 7.363 9.279 -20.767 1.00 98.25 92 GLN A CA 1
ATOM 730 C C . GLN A 1 92 ? 6.625 10.624 -20.734 1.00 98.25 92 GLN A C 1
ATOM 732 O O . GLN A 1 92 ? 6.152 11.083 -21.774 1.00 98.25 92 GLN A O 1
ATOM 737 N N . GLN A 1 93 ? 6.492 11.223 -19.549 1.00 97.88 93 GLN A N 1
ATOM 738 C CA . GLN A 1 93 ? 5.659 12.402 -19.329 1.00 97.88 93 GLN A CA 1
ATOM 739 C C . GLN A 1 93 ? 6.353 13.707 -19.730 1.00 97.88 93 GLN A C 1
ATOM 741 O O . GLN A 1 93 ? 5.687 14.613 -20.228 1.00 97.88 93 GLN A O 1
ATOM 746 N N . TYR A 1 94 ? 7.664 13.815 -19.501 1.00 97.88 94 TYR A N 1
ATOM 747 C CA . TYR A 1 94 ? 8.387 15.085 -19.611 1.00 97.88 94 TYR A CA 1
ATOM 748 C C . TYR A 1 94 ? 9.498 15.093 -20.669 1.00 97.88 94 TYR A C 1
ATOM 750 O O . TYR A 1 94 ? 10.043 16.159 -20.939 1.00 97.88 94 TYR A O 1
ATOM 758 N N . VAL A 1 95 ? 9.840 13.946 -21.275 1.00 97.88 95 VAL A N 1
ATOM 759 C CA . VAL A 1 95 ? 10.929 13.852 -22.269 1.00 97.88 95 VAL A CA 1
ATOM 760 C C . VAL A 1 95 ? 10.448 13.244 -23.589 1.00 97.88 95 VAL A C 1
ATOM 762 O O . VAL A 1 95 ? 10.412 13.920 -24.612 1.00 97.88 95 VAL A O 1
ATOM 765 N N . SER A 1 96 ? 10.093 11.959 -23.597 1.00 97.94 96 SER A N 1
ATOM 766 C CA . SER A 1 96 ? 9.616 11.229 -24.773 1.00 97.94 96 SER A CA 1
ATOM 767 C C . SER A 1 96 ? 8.938 9.923 -24.371 1.00 97.94 96 SER A C 1
ATO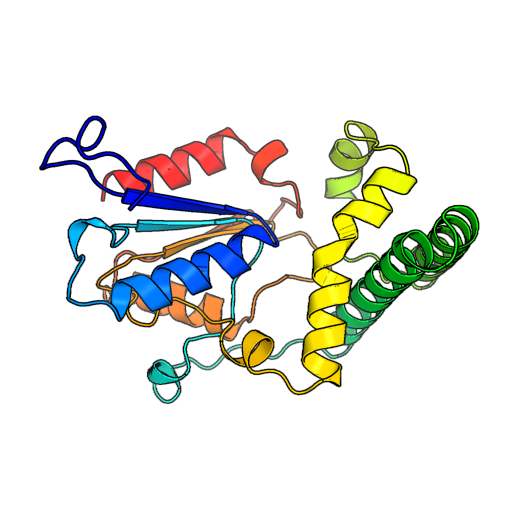M 769 O O . SER A 1 96 ? 9.498 9.117 -23.623 1.00 97.94 96 SER A O 1
ATOM 771 N N . LYS A 1 97 ? 7.767 9.652 -24.962 1.00 96.94 97 LYS A N 1
ATOM 772 C CA . LYS A 1 97 ? 7.051 8.378 -24.783 1.00 96.94 97 LYS A CA 1
ATOM 773 C C . LYS A 1 97 ? 7.909 7.169 -25.161 1.00 96.94 97 LYS A C 1
ATOM 775 O O . LYS A 1 97 ? 7.900 6.168 -24.455 1.00 96.94 97 LYS A O 1
ATOM 780 N N . ILE A 1 98 ? 8.687 7.283 -26.240 1.00 97.75 98 ILE A N 1
ATOM 781 C CA . ILE A 1 98 ? 9.552 6.200 -26.726 1.00 97.75 98 ILE A CA 1
ATOM 782 C C . ILE A 1 98 ? 10.660 5.908 -25.709 1.00 97.75 98 ILE A C 1
ATOM 784 O O . ILE A 1 98 ? 10.898 4.748 -25.385 1.00 97.75 98 ILE A O 1
ATOM 788 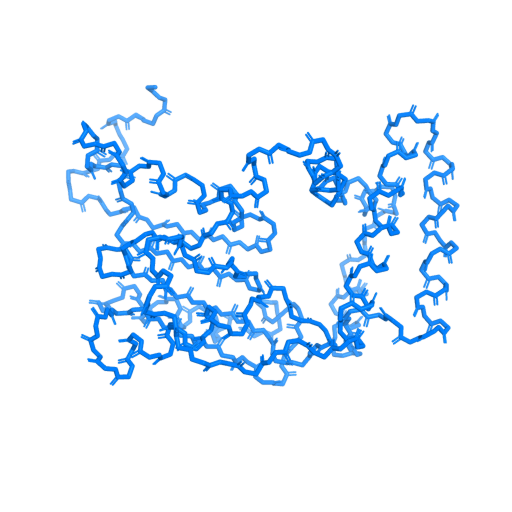N N . LEU A 1 99 ? 11.295 6.947 -25.156 1.00 98.06 99 LEU A N 1
ATOM 789 C CA . LEU A 1 99 ? 12.343 6.769 -24.146 1.00 98.06 99 LEU A CA 1
ATOM 790 C C . LEU A 1 99 ? 11.797 6.142 -22.860 1.00 98.06 99 LEU A C 1
ATOM 792 O O . LEU A 1 99 ? 12.442 5.253 -22.310 1.00 98.06 99 LEU A O 1
ATOM 796 N N . GLY A 1 100 ? 10.600 6.544 -22.418 1.00 98.00 100 GLY A N 1
ATOM 797 C CA . GLY A 1 100 ? 9.932 5.916 -21.274 1.00 98.00 100 GLY A CA 1
ATOM 798 C C . GLY A 1 100 ? 9.686 4.419 -21.486 1.00 98.00 100 GLY A C 1
ATOM 799 O O . GLY A 1 100 ? 9.996 3.616 -20.609 1.00 98.00 100 GLY A O 1
ATOM 800 N N . VAL A 1 101 ? 9.213 4.029 -22.675 1.00 97.94 101 VAL A N 1
ATOM 801 C CA . VAL A 1 101 ? 9.010 2.618 -23.050 1.00 97.94 101 VAL A CA 1
ATOM 802 C C . VAL A 1 101 ? 10.319 1.833 -23.096 1.00 97.94 101 VAL A C 1
ATOM 804 O O . VAL A 1 101 ? 10.373 0.722 -22.564 1.00 97.94 101 VAL A O 1
ATOM 807 N N . ILE A 1 102 ? 11.370 2.387 -23.708 1.00 98.00 102 ILE A N 1
ATOM 808 C CA . ILE A 1 102 ? 12.685 1.734 -23.778 1.00 98.00 102 ILE A CA 1
ATOM 809 C C . ILE A 1 102 ? 13.225 1.505 -22.366 1.00 98.00 102 ILE A C 1
ATOM 811 O O . ILE A 1 102 ? 13.599 0.383 -22.028 1.00 98.00 102 ILE A O 1
ATOM 815 N N . PHE A 1 103 ? 13.214 2.542 -21.525 1.00 98.12 103 PHE A N 1
ATOM 816 C CA . PHE A 1 103 ? 13.725 2.455 -20.161 1.00 98.12 103 PHE A CA 1
ATOM 817 C C . PHE A 1 103 ? 12.938 1.445 -19.318 1.00 98.12 103 PHE A C 1
ATOM 819 O O . PHE A 1 103 ? 13.544 0.592 -18.672 1.00 98.12 103 PHE A O 1
ATOM 826 N N . TYR A 1 104 ? 11.602 1.477 -19.384 1.00 97.75 104 TYR A N 1
ATOM 827 C CA . TYR A 1 104 ? 10.759 0.497 -18.703 1.00 97.75 104 TYR A CA 1
ATOM 828 C C . TYR A 1 104 ? 11.080 -0.929 -19.150 1.00 97.75 104 TYR A C 1
ATOM 830 O O . TYR A 1 104 ? 11.227 -1.815 -18.316 1.00 97.75 104 TYR A O 1
ATOM 838 N N . SER A 1 105 ? 11.208 -1.158 -20.459 1.00 96.94 105 SER A N 1
ATOM 839 C CA . SER A 1 105 ? 11.435 -2.498 -21.013 1.00 96.94 105 SER A CA 1
ATOM 840 C C . SER A 1 105 ? 12.789 -3.061 -20.579 1.00 96.94 105 SER A C 1
ATOM 842 O O . SER A 1 105 ? 12.867 -4.205 -20.138 1.00 96.94 105 SER A O 1
ATOM 844 N N . LEU A 1 106 ? 13.847 -2.244 -20.627 1.00 97.56 106 LEU A N 1
ATOM 845 C CA . LEU A 1 106 ? 15.172 -2.624 -20.127 1.00 97.56 106 LEU A CA 1
ATOM 846 C C . LEU A 1 106 ? 15.151 -2.879 -18.614 1.00 97.56 106 LEU A C 1
ATOM 848 O O . LEU A 1 106 ? 15.708 -3.873 -18.147 1.00 97.56 106 LEU A O 1
ATOM 852 N N . GLY A 1 107 ? 14.463 -2.024 -17.852 1.00 96.62 107 GLY A N 1
ATOM 853 C CA . GLY A 1 107 ? 14.275 -2.196 -16.414 1.00 96.62 107 GLY A CA 1
ATOM 854 C C . GLY A 1 107 ? 13.512 -3.476 -16.068 1.00 96.62 107 GLY A C 1
ATOM 855 O O . GLY A 1 107 ? 13.926 -4.206 -15.175 1.00 96.62 107 GLY A O 1
ATOM 856 N N . ALA A 1 108 ? 12.452 -3.804 -16.809 1.00 93.75 108 ALA A N 1
ATOM 857 C CA . ALA A 1 108 ? 11.679 -5.031 -16.634 1.00 93.75 108 ALA A CA 1
ATOM 858 C C . ALA A 1 108 ? 12.519 -6.286 -16.925 1.00 93.75 108 ALA A C 1
ATOM 860 O O . ALA A 1 108 ? 12.460 -7.254 -16.167 1.00 93.75 108 ALA A O 1
ATOM 861 N N . VAL A 1 109 ? 13.355 -6.257 -17.970 1.00 95.31 109 VAL A N 1
ATOM 862 C CA . VAL A 1 109 ? 14.312 -7.338 -18.262 1.00 95.31 109 VAL A CA 1
ATOM 863 C C . VAL A 1 109 ? 15.326 -7.488 -17.126 1.00 95.31 109 VAL A C 1
ATOM 865 O O . VAL A 1 109 ? 15.566 -8.606 -16.673 1.00 95.31 109 VAL A O 1
ATOM 868 N N . ALA A 1 110 ? 15.878 -6.385 -16.613 1.00 95.38 110 ALA A N 1
ATOM 869 C CA . ALA A 1 110 ? 16.796 -6.420 -15.477 1.00 95.38 110 ALA A CA 1
ATOM 870 C C . ALA A 1 110 ? 16.125 -6.988 -14.214 1.00 95.38 110 ALA A C 1
ATOM 872 O O . ALA A 1 110 ? 16.690 -7.865 -13.563 1.00 95.38 110 ALA A O 1
ATOM 873 N N . ILE A 1 111 ? 14.896 -6.553 -13.908 1.00 93.06 111 ILE A N 1
ATOM 874 C CA . ILE A 1 111 ? 14.075 -7.080 -12.807 1.00 93.06 111 ILE A CA 1
ATOM 875 C C . ILE A 1 111 ? 13.891 -8.594 -12.949 1.00 93.06 111 ILE A C 1
ATOM 877 O O . ILE A 1 111 ? 14.056 -9.329 -11.976 1.00 93.06 111 ILE A O 1
ATOM 881 N N . TYR A 1 112 ? 13.577 -9.070 -14.152 1.00 91.06 112 TYR A N 1
ATOM 882 C CA . TYR A 1 112 ? 13.376 -10.490 -14.417 1.00 91.06 112 TYR A CA 1
ATOM 883 C C . TYR A 1 112 ? 14.667 -11.303 -14.238 1.00 91.06 112 TYR A C 1
ATOM 885 O O . TYR A 1 112 ? 14.683 -12.267 -13.471 1.00 91.06 112 TYR A O 1
ATOM 893 N N . ILE A 1 113 ? 15.766 -10.888 -14.880 1.00 93.81 113 ILE A N 1
ATOM 894 C CA . ILE A 1 113 ? 17.059 -11.595 -14.838 1.00 93.81 113 ILE A CA 1
ATOM 895 C C . ILE A 1 113 ? 17.609 -11.654 -13.409 1.00 93.81 113 ILE A C 1
ATOM 897 O O . ILE A 1 113 ? 18.059 -12.707 -12.959 1.00 93.81 113 ILE A O 1
ATOM 901 N N . LEU A 1 114 ? 17.530 -10.543 -12.674 1.00 92.56 114 LEU A N 1
ATOM 902 C CA . LEU A 1 114 ? 18.010 -10.450 -11.294 1.00 92.56 114 LEU A CA 1
ATOM 903 C C . LEU A 1 114 ? 17.029 -11.051 -10.275 1.00 92.56 114 LEU A C 1
ATOM 905 O O . LEU A 1 114 ? 17.305 -11.032 -9.077 1.00 92.56 114 LEU A O 1
ATOM 909 N N . ARG A 1 115 ? 15.886 -11.587 -10.728 1.00 89.94 115 ARG A N 1
ATOM 910 C CA . ARG A 1 115 ? 14.815 -12.130 -9.878 1.00 89.94 115 ARG A CA 1
ATOM 911 C C . ARG A 1 115 ? 14.311 -11.115 -8.839 1.00 89.94 115 ARG A C 1
ATOM 913 O O . ARG A 1 115 ? 13.965 -11.483 -7.716 1.00 89.94 115 ARG A O 1
ATOM 920 N N . LEU A 1 116 ? 14.234 -9.845 -9.231 1.00 92.06 116 LEU A N 1
ATOM 921 C CA . LEU A 1 116 ? 13.757 -8.725 -8.415 1.00 92.06 116 LEU A CA 1
ATOM 922 C C . LEU A 1 116 ? 12.275 -8.398 -8.656 1.00 92.06 116 LEU A C 1
ATOM 924 O O . LEU A 1 116 ? 11.832 -7.297 -8.343 1.00 92.06 116 LEU A O 1
ATOM 928 N N . ASN A 1 117 ? 11.501 -9.303 -9.262 1.00 90.88 117 ASN A N 1
ATOM 929 C CA . ASN A 1 117 ? 10.069 -9.072 -9.453 1.00 90.88 117 ASN A CA 1
ATOM 930 C C . ASN A 1 117 ? 9.384 -8.985 -8.074 1.00 90.88 117 ASN A C 1
ATOM 932 O O . ASN A 1 117 ? 9.572 -9.903 -7.277 1.00 90.88 117 ASN A O 1
ATOM 936 N N . PRO A 1 118 ? 8.615 -7.925 -7.757 1.00 91.06 118 PRO A N 1
ATOM 937 C CA . PRO A 1 118 ? 7.891 -7.842 -6.486 1.00 91.06 118 PRO A CA 1
ATOM 938 C C . PRO A 1 118 ? 6.863 -8.968 -6.297 1.00 91.06 118 PRO A C 1
ATOM 940 O O . PRO A 1 118 ? 6.525 -9.296 -5.159 1.00 91.06 118 PRO A O 1
ATOM 943 N N . LEU A 1 119 ? 6.393 -9.569 -7.393 1.00 92.88 119 LEU A N 1
ATOM 944 C CA . LEU A 1 119 ? 5.360 -10.600 -7.406 1.00 92.88 119 LEU A CA 1
ATOM 945 C C . LEU A 1 119 ? 5.944 -11.993 -7.674 1.00 92.88 119 LEU A C 1
ATOM 947 O O . LEU A 1 119 ? 7.007 -12.143 -8.290 1.00 92.88 119 LEU A O 1
ATOM 951 N N . TYR A 1 120 ? 5.230 -13.017 -7.208 1.00 92.06 120 TYR A N 1
ATOM 952 C CA . TYR A 1 120 ? 5.458 -14.408 -7.600 1.00 92.06 120 TYR A CA 1
ATOM 953 C C . TYR A 1 120 ? 4.550 -14.808 -8.768 1.00 92.06 120 TYR A C 1
ATOM 955 O O . TYR A 1 120 ? 3.709 -14.038 -9.232 1.00 92.06 120 TYR A O 1
ATOM 963 N N . ASP A 1 121 ? 4.721 -16.039 -9.249 1.00 92.44 121 ASP A N 1
ATOM 964 C CA . ASP A 1 121 ? 4.021 -16.531 -10.435 1.00 92.44 121 ASP A CA 1
ATOM 965 C C . ASP A 1 121 ? 2.508 -16.708 -10.244 1.00 92.44 121 ASP A C 1
ATOM 967 O O . ASP A 1 121 ? 1.784 -16.804 -11.239 1.00 92.44 121 ASP A O 1
ATOM 971 N N . VAL A 1 122 ? 2.022 -16.698 -8.997 1.00 92.44 122 VAL A N 1
ATOM 972 C CA . VAL A 1 122 ? 0.589 -16.744 -8.663 1.00 92.44 122 VAL A CA 1
ATOM 973 C C . VAL A 1 122 ? -0.196 -15.615 -9.351 1.00 92.44 122 VAL A C 1
ATOM 975 O O . VAL A 1 122 ? -1.296 -15.836 -9.855 1.00 92.44 122 VAL A O 1
ATOM 978 N N . ASP A 1 123 ? 0.419 -14.439 -9.518 1.00 92.62 123 ASP A N 1
ATOM 979 C CA . ASP A 1 123 ? -0.205 -13.271 -10.151 1.00 92.62 123 ASP A CA 1
ATOM 980 C C . ASP A 1 123 ? -0.177 -13.321 -11.696 1.00 92.62 123 ASP A C 1
ATOM 982 O O . ASP A 1 123 ? -0.872 -12.552 -12.372 1.00 92.62 123 ASP A O 1
ATOM 986 N N . ASN A 1 124 ? 0.579 -14.244 -12.309 1.00 91.31 124 ASN A N 1
ATOM 987 C CA . ASN A 1 124 ? 0.787 -14.271 -13.765 1.00 91.31 124 ASN A CA 1
ATOM 988 C C . ASN A 1 124 ? -0.504 -14.500 -14.560 1.00 91.31 124 ASN A C 1
ATOM 990 O O . ASN A 1 124 ? -0.596 -14.086 -15.720 1.00 91.31 124 ASN A O 1
ATOM 994 N N . LYS A 1 125 ? -1.489 -15.210 -13.994 1.00 91.19 125 LYS A N 1
ATOM 995 C CA . LYS A 1 125 ? -2.783 -15.435 -14.659 1.00 91.19 125 LYS A CA 1
ATOM 996 C C . LYS A 1 125 ? -3.561 -14.123 -14.767 1.00 91.19 125 LYS A C 1
ATOM 998 O O . LYS A 1 125 ? -4.038 -13.791 -15.851 1.00 91.19 125 LYS A O 1
ATOM 1003 N N . VAL A 1 126 ? -3.625 -13.359 -13.677 1.00 91.00 126 VAL A N 1
ATOM 1004 C CA . VAL A 1 126 ? -4.341 -12.077 -13.628 1.00 91.00 126 VAL A CA 1
ATOM 1005 C C . VAL A 1 126 ? -3.654 -11.041 -14.513 1.00 91.00 126 VAL A C 1
ATOM 1007 O O . VAL A 1 126 ? -4.325 -10.385 -15.308 1.00 91.00 126 VAL A O 1
ATOM 1010 N N . LEU A 1 127 ? -2.320 -10.955 -14.455 1.00 89.38 127 LEU A N 1
ATOM 1011 C CA . LEU A 1 127 ? -1.531 -10.048 -15.296 1.00 89.38 127 LEU A CA 1
ATOM 1012 C C . LEU A 1 127 ? -1.720 -10.318 -16.795 1.00 89.38 127 LEU A C 1
ATOM 1014 O O . LEU A 1 127 ? -1.809 -9.380 -17.587 1.00 89.38 127 LEU A O 1
ATOM 1018 N N . ARG A 1 128 ? -1.811 -11.593 -17.195 1.00 89.88 128 ARG A N 1
ATOM 1019 C CA . ARG A 1 128 ? -2.078 -11.976 -18.590 1.00 89.88 128 ARG A CA 1
ATOM 1020 C C . ARG A 1 128 ? -3.508 -11.667 -19.024 1.00 89.88 128 ARG A C 1
ATOM 1022 O O . ARG A 1 128 ? -3.699 -11.247 -20.160 1.00 89.88 128 ARG A O 1
ATOM 1029 N N . ALA A 1 129 ? -4.487 -11.837 -18.140 1.00 90.62 129 ALA A N 1
ATOM 1030 C CA . ALA A 1 129 ? -5.878 -11.490 -18.426 1.00 90.62 129 ALA A CA 1
ATOM 1031 C C . ALA A 1 129 ? -6.096 -9.967 -18.530 1.00 90.62 129 ALA A C 1
ATOM 1033 O O . ALA A 1 129 ? -6.923 -9.514 -19.315 1.00 90.62 129 ALA A O 1
ATOM 1034 N N . HIS A 1 130 ? -5.319 -9.174 -17.786 1.00 85.56 130 HIS A N 1
ATOM 1035 C CA . HIS A 1 130 ? -5.457 -7.717 -17.701 1.00 85.56 130 HIS A CA 1
ATOM 1036 C C . HIS A 1 130 ? -4.302 -6.974 -18.376 1.00 85.56 130 HIS A C 1
ATOM 1038 O O . HIS A 1 130 ? -3.787 -5.984 -17.845 1.00 85.56 130 HIS A O 1
ATOM 1044 N N . GLN A 1 131 ? -3.888 -7.431 -19.560 1.00 87.44 131 GLN A N 1
ATOM 1045 C CA . GLN A 1 131 ? -2.859 -6.738 -20.329 1.00 87.44 131 GLN A CA 1
ATOM 1046 C C . GLN A 1 131 ? -3.310 -5.315 -20.671 1.00 87.44 131 GLN A C 1
ATOM 1048 O O . GLN A 1 131 ? -4.308 -5.086 -21.355 1.00 87.44 131 GLN A O 1
ATOM 1053 N N . LYS A 1 132 ? -2.544 -4.336 -20.190 1.00 89.88 132 LYS A N 1
ATOM 1054 C CA . LYS A 1 132 ? -2.729 -2.920 -20.507 1.00 89.88 132 LYS A CA 1
ATOM 1055 C C . LYS A 1 132 ? -1.695 -2.500 -21.549 1.00 89.88 132 LYS A C 1
ATOM 1057 O O . LYS A 1 132 ? -0.568 -2.999 -21.520 1.00 89.88 132 LYS A O 1
ATOM 1062 N N . PRO A 1 133 ? -2.022 -1.540 -22.433 1.00 94.56 133 PRO A N 1
ATOM 1063 C CA . PRO A 1 133 ? -1.021 -0.926 -23.294 1.00 94.56 133 PRO A CA 1
ATOM 1064 C C . PRO A 1 133 ? 0.147 -0.393 -22.462 1.00 94.56 133 PRO A C 1
ATOM 1066 O O . PRO A 1 133 ? -0.071 0.276 -21.451 1.00 94.56 133 PRO A O 1
ATOM 1069 N N . LEU A 1 134 ? 1.380 -0.637 -22.904 1.00 94.00 134 LEU A N 1
ATOM 1070 C CA . LEU A 1 134 ? 2.581 -0.341 -22.120 1.00 94.00 134 LEU A CA 1
ATOM 1071 C C . LEU A 1 134 ? 2.673 1.127 -21.675 1.00 94.00 134 LEU A C 1
ATOM 1073 O O . LEU A 1 134 ? 2.953 1.411 -20.515 1.00 94.00 134 LEU A O 1
ATOM 1077 N N . ASN A 1 135 ? 2.331 2.061 -22.56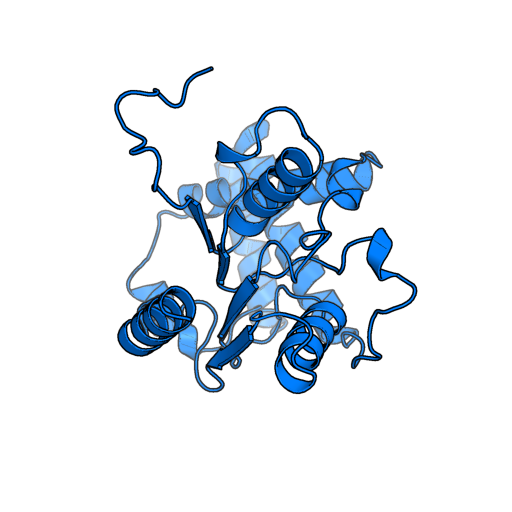7 1.00 95.38 135 ASN A N 1
ATOM 1078 C CA . ASN A 1 135 ? 2.282 3.491 -22.245 1.00 95.38 135 ASN A CA 1
ATOM 1079 C C . ASN A 1 135 ? 1.312 3.802 -21.093 1.00 95.38 135 ASN A C 1
ATOM 1081 O O . ASN A 1 135 ? 1.563 4.694 -20.283 1.00 95.38 135 ASN A O 1
ATOM 1085 N N . ARG A 1 136 ? 0.191 3.072 -21.007 1.00 95.56 136 ARG A N 1
ATOM 1086 C CA . ARG A 1 136 ? -0.770 3.213 -19.908 1.00 95.56 136 ARG A CA 1
ATOM 1087 C C . ARG A 1 136 ? -0.188 2.654 -18.613 1.00 95.56 136 ARG A C 1
ATOM 1089 O O . ARG A 1 136 ? -0.318 3.312 -17.590 1.00 95.56 136 ARG A O 1
ATOM 1096 N N . THR A 1 137 ? 0.481 1.503 -18.657 1.00 94.19 137 THR A N 1
ATOM 1097 C CA . THR A 1 137 ? 1.181 0.927 -17.495 1.00 94.19 137 THR A CA 1
ATOM 1098 C C . THR A 1 137 ? 2.224 1.894 -16.937 1.00 94.19 137 THR A C 1
ATOM 1100 O O . THR A 1 137 ? 2.228 2.165 -15.741 1.00 94.19 137 THR A O 1
ATOM 1103 N N . ILE A 1 138 ? 3.048 2.487 -17.804 1.00 97.00 138 ILE A N 1
ATOM 1104 C CA . ILE A 1 138 ? 4.051 3.485 -17.407 1.00 97.00 138 ILE A CA 1
ATOM 1105 C C . ILE A 1 138 ? 3.383 4.758 -16.880 1.00 97.00 138 ILE A C 1
ATOM 1107 O O . ILE A 1 138 ? 3.826 5.311 -15.881 1.00 97.00 138 ILE A O 1
ATOM 1111 N N . TYR A 1 139 ? 2.292 5.222 -17.497 1.00 96.50 139 TYR A N 1
ATOM 1112 C CA . TYR A 1 139 ? 1.565 6.394 -17.000 1.00 96.50 139 TYR A CA 1
ATOM 1113 C C . TYR A 1 139 ? 1.003 6.168 -15.588 1.00 96.50 139 TYR A C 1
ATOM 1115 O O . TYR A 1 139 ? 1.078 7.050 -14.738 1.00 96.50 139 TYR A O 1
ATOM 1123 N N . MET A 1 140 ? 0.488 4.965 -15.313 1.00 95.31 140 MET A N 1
ATOM 1124 C CA . MET A 1 140 ? -0.024 4.582 -13.993 1.00 95.31 140 MET A CA 1
ATOM 1125 C C . MET A 1 140 ? 1.067 4.521 -12.911 1.00 95.31 140 MET A C 1
ATOM 1127 O O . MET A 1 140 ? 0.735 4.493 -11.732 1.00 95.31 140 MET A O 1
ATOM 1131 N N . ALA A 1 141 ? 2.351 4.573 -13.280 1.00 96.00 141 ALA A N 1
ATOM 1132 C CA . ALA A 1 141 ? 3.460 4.661 -12.336 1.00 96.00 141 ALA A CA 1
ATOM 1133 C C . ALA A 1 141 ? 3.698 6.075 -11.762 1.00 96.00 141 ALA A C 1
ATOM 1135 O O . ALA A 1 141 ? 4.653 6.273 -11.006 1.00 96.00 141 ALA A O 1
ATOM 1136 N N . TYR A 1 142 ? 2.840 7.056 -12.070 1.00 95.56 142 TYR A N 1
ATOM 1137 C CA . TYR A 1 142 ? 2.949 8.418 -11.537 1.00 95.56 142 TYR A CA 1
ATOM 1138 C C . TYR A 1 142 ? 3.136 8.501 -10.007 1.00 95.56 142 TYR A C 1
ATOM 1140 O O . TYR A 1 142 ? 3.937 9.342 -9.587 1.00 95.56 142 TYR A O 1
ATOM 1148 N N . PRO A 1 143 ? 2.508 7.659 -9.149 1.00 93.44 143 PRO A N 1
ATOM 1149 C CA . PRO A 1 143 ? 2.678 7.787 -7.702 1.00 93.44 143 PRO A CA 1
ATOM 1150 C C . PRO A 1 143 ? 4.129 7.569 -7.263 1.00 93.44 143 PRO A C 1
ATOM 1152 O O . PRO A 1 143 ? 4.624 8.281 -6.393 1.00 93.44 143 PRO A O 1
ATOM 1155 N N . TYR A 1 144 ? 4.847 6.655 -7.923 1.00 93.88 144 TYR A N 1
ATOM 1156 C CA . TYR A 1 144 ? 6.256 6.384 -7.637 1.00 93.88 144 TYR A CA 1
ATOM 1157 C C . TYR A 1 144 ? 7.143 7.590 -7.951 1.00 93.88 144 TYR A C 1
ATOM 1159 O O . TYR A 1 144 ? 8.036 7.914 -7.170 1.00 93.88 144 TYR A O 1
ATOM 1167 N N . TRP A 1 145 ? 6.879 8.291 -9.059 1.00 95.31 145 TRP A N 1
ATOM 1168 C CA . TRP A 1 145 ? 7.595 9.522 -9.393 1.00 95.31 145 TRP A CA 1
ATOM 1169 C C . TRP A 1 145 ? 7.370 10.612 -8.347 1.00 95.31 145 TRP A C 1
ATOM 1171 O O . TRP A 1 145 ? 8.334 11.223 -7.887 1.00 95.31 145 TRP A O 1
ATOM 1181 N N . PHE A 1 146 ? 6.119 10.844 -7.941 1.00 91.62 146 PHE A N 1
ATOM 1182 C CA . PHE A 1 146 ? 5.825 11.859 -6.931 1.00 91.62 146 PHE A CA 1
ATOM 1183 C C . PHE A 1 146 ? 6.386 11.490 -5.558 1.00 91.62 146 PHE A C 1
ATOM 1185 O O . PHE A 1 146 ? 6.908 12.375 -4.886 1.00 91.62 146 PHE A O 1
ATOM 1192 N N . LEU A 1 147 ? 6.393 10.206 -5.182 1.00 89.44 147 LEU A N 1
ATOM 1193 C CA . LEU A 1 147 ? 7.078 9.746 -3.973 1.00 89.44 147 LEU A CA 1
ATOM 1194 C C . LEU A 1 147 ? 8.578 10.060 -4.031 1.00 89.44 147 LEU A C 1
ATOM 1196 O O . LEU A 1 147 ? 9.099 10.712 -3.128 1.00 89.44 147 LEU A O 1
ATOM 1200 N N . VAL A 1 148 ? 9.269 9.647 -5.099 1.00 90.62 148 VAL A N 1
ATOM 1201 C CA . VAL A 1 148 ? 10.711 9.903 -5.265 1.00 90.62 148 VAL A CA 1
ATOM 1202 C C . VAL A 1 148 ? 11.001 11.404 -5.249 1.00 90.62 148 VAL A C 1
ATOM 1204 O O . VAL A 1 148 ? 11.886 11.854 -4.525 1.00 90.62 148 VAL A O 1
ATOM 1207 N N . LYS A 1 149 ? 10.218 12.197 -5.988 1.00 90.94 149 LYS A N 1
ATOM 1208 C CA . LYS A 1 149 ? 10.338 13.658 -6.016 1.00 90.94 149 LYS A CA 1
ATOM 1209 C C . LYS A 1 149 ? 10.163 14.266 -4.621 1.00 90.94 149 LYS A C 1
ATOM 1211 O O . LYS A 1 149 ? 10.928 15.150 -4.248 1.00 90.94 149 LYS A O 1
ATOM 1216 N N . SER A 1 150 ? 9.184 13.803 -3.849 1.00 87.44 150 SER A N 1
ATOM 1217 C CA . SER A 1 150 ? 8.932 14.300 -2.496 1.00 87.44 150 SER A CA 1
ATOM 1218 C C . SER A 1 150 ? 10.048 13.966 -1.515 1.00 87.44 150 SER A C 1
ATOM 1220 O O . SER A 1 150 ? 10.386 14.823 -0.699 1.00 87.44 150 SER A O 1
ATOM 1222 N N . VAL A 1 151 ? 10.639 12.773 -1.622 1.00 86.75 151 VAL A N 1
ATOM 1223 C CA . VAL A 1 151 ? 11.809 12.372 -0.828 1.00 86.75 151 VAL A CA 1
ATOM 1224 C C . VAL A 1 151 ? 13.021 13.237 -1.178 1.00 86.75 151 VAL A C 1
ATOM 1226 O O . VAL A 1 151 ? 13.636 13.807 -0.282 1.00 86.75 151 VAL A O 1
ATOM 1229 N N . LEU A 1 152 ? 13.328 13.402 -2.470 1.00 88.25 152 LEU A N 1
ATOM 1230 C CA . LEU A 1 152 ? 14.467 14.210 -2.929 1.00 88.25 152 LEU A CA 1
ATOM 1231 C C . LEU A 1 152 ? 14.343 15.688 -2.542 1.00 88.25 152 LEU A C 1
ATOM 1233 O O . LEU A 1 152 ? 15.336 16.324 -2.206 1.00 88.25 152 LEU A O 1
ATOM 1237 N N . ASN A 1 153 ? 13.123 16.224 -2.556 1.00 88.50 153 ASN A N 1
ATOM 1238 C CA . ASN A 1 153 ? 12.853 17.607 -2.173 1.00 88.50 153 ASN A CA 1
ATOM 1239 C C . ASN A 1 153 ? 12.687 17.798 -0.653 1.00 88.50 153 ASN A C 1
ATOM 1241 O O . ASN A 1 153 ? 12.411 18.914 -0.219 1.00 88.50 153 ASN A O 1
ATOM 1245 N N . GLY A 1 154 ? 12.778 16.733 0.153 1.00 81.12 154 GLY A N 1
ATOM 1246 C CA . GLY A 1 154 ? 12.590 16.800 1.606 1.00 81.12 154 GLY A CA 1
ATOM 1247 C C . GLY A 1 154 ? 11.196 17.271 2.042 1.00 81.12 154 GLY A C 1
ATOM 1248 O O . GLY A 1 154 ? 11.048 17.847 3.116 1.00 81.12 154 GLY A O 1
ATOM 1249 N N . THR A 1 155 ? 10.168 17.081 1.211 1.00 76.94 155 THR A N 1
ATOM 1250 C CA . THR A 1 155 ? 8.825 17.626 1.483 1.00 76.94 155 THR A CA 1
ATOM 1251 C C . THR A 1 155 ? 8.060 16.822 2.538 1.00 76.94 155 THR A C 1
ATOM 1253 O O . THR A 1 155 ? 8.149 15.595 2.573 1.00 76.94 155 THR A O 1
ATOM 1256 N N . LEU A 1 156 ? 7.230 17.522 3.327 1.00 61.72 156 LEU A N 1
ATOM 1257 C CA . LEU A 1 156 ? 6.364 16.973 4.385 1.00 61.72 156 LEU A CA 1
ATOM 1258 C C . LEU A 1 156 ? 5.446 15.836 3.928 1.00 61.72 156 LEU A C 1
ATOM 1260 O O . LEU A 1 156 ? 5.138 14.970 4.735 1.00 61.72 156 LEU A O 1
ATOM 1264 N N . TRP A 1 157 ? 5.056 15.790 2.649 1.00 65.56 157 TRP A N 1
ATOM 1265 C CA . TRP A 1 157 ? 4.121 14.779 2.147 1.00 65.56 157 TRP A CA 1
ATOM 1266 C C . TRP A 1 157 ? 4.578 13.346 2.445 1.00 65.56 157 TRP A C 1
ATOM 1268 O O . TRP A 1 157 ? 3.769 12.536 2.874 1.00 65.56 157 TRP A O 1
ATOM 1278 N N . ALA A 1 158 ? 5.878 13.051 2.324 1.00 62.44 158 ALA A N 1
ATOM 1279 C CA . ALA A 1 158 ? 6.414 11.732 2.669 1.00 62.44 158 ALA A CA 1
ATOM 1280 C C . ALA A 1 158 ? 6.348 11.431 4.181 1.00 62.44 158 ALA A C 1
ATOM 1282 O O . ALA A 1 158 ? 6.254 10.273 4.573 1.00 62.44 158 ALA A O 1
ATOM 1283 N N . TYR A 1 159 ? 6.377 12.467 5.022 1.00 64.38 159 TYR A N 1
ATOM 1284 C CA . TYR A 1 159 ? 6.338 12.371 6.484 1.00 64.38 159 TYR A CA 1
ATOM 1285 C C . TYR A 1 159 ? 4.911 12.370 7.057 1.00 64.38 159 TYR A C 1
ATOM 1287 O O . TYR A 1 159 ? 4.717 11.979 8.206 1.00 64.38 159 TYR A O 1
ATOM 1295 N N . GLU A 1 160 ? 3.915 12.800 6.279 1.00 78.88 160 GLU A N 1
ATOM 1296 C CA . GLU A 1 160 ? 2.491 12.753 6.647 1.00 78.88 160 GLU A CA 1
ATOM 1297 C C . GLU A 1 160 ? 1.837 11.401 6.311 1.00 78.88 160 GLU A C 1
ATOM 1299 O O . GLU A 1 160 ? 0.763 11.082 6.824 1.00 78.88 160 GLU A O 1
ATOM 1304 N N . MET A 1 161 ? 2.486 10.578 5.480 1.00 86.00 161 MET A N 1
ATOM 1305 C CA . MET A 1 161 ? 2.020 9.238 5.123 1.00 86.00 161 MET A CA 1
ATOM 1306 C C . MET A 1 161 ? 2.111 8.285 6.316 1.00 86.00 161 MET A C 1
ATOM 1308 O O . MET A 1 161 ? 3.143 7.666 6.561 1.00 86.00 161 MET A O 1
ATOM 1312 N N . SER A 1 162 ? 1.015 8.147 7.051 1.00 92.38 162 SER A N 1
ATOM 1313 C CA . SER A 1 162 ? 0.921 7.237 8.191 1.00 92.38 162 SER A CA 1
ATOM 1314 C C . SER A 1 162 ? -0.505 6.740 8.392 1.00 92.38 162 SER A C 1
ATOM 1316 O O . SER A 1 162 ? -1.427 7.260 7.764 1.00 92.38 162 SER A O 1
ATOM 1318 N N . LEU A 1 163 ? -0.689 5.719 9.230 1.00 93.31 163 LEU A N 1
ATOM 1319 C CA . LEU A 1 163 ? -2.000 5.233 9.663 1.00 93.31 163 LEU A CA 1
ATOM 1320 C C . LEU A 1 163 ? -2.829 6.321 10.354 1.00 93.31 163 LEU A C 1
ATOM 1322 O O . LEU A 1 163 ? -2.325 7.392 10.702 1.00 93.31 163 LEU A O 1
ATOM 1326 N N . HIS A 1 164 ? -4.113 6.030 10.564 1.00 88.62 164 HIS A N 1
ATOM 1327 C CA . HIS A 1 164 ? -4.998 6.903 11.329 1.00 88.62 164 HIS A CA 1
ATOM 1328 C C . HIS A 1 164 ? -4.461 7.073 12.746 1.00 88.62 164 HIS A C 1
ATOM 1330 O O . HIS A 1 164 ? -4.037 6.104 13.370 1.00 88.62 164 HIS A O 1
ATOM 1336 N N . LYS A 1 165 ? -4.517 8.293 13.275 1.00 86.75 165 LYS A N 1
ATOM 1337 C CA . LYS A 1 165 ? -4.050 8.597 14.636 1.00 86.75 165 LYS A CA 1
ATOM 1338 C C . LYS A 1 165 ? -4.840 7.911 15.762 1.00 86.75 165 LYS A C 1
ATOM 1340 O O . LYS A 1 165 ? -4.310 7.798 16.863 1.00 86.75 165 LYS A O 1
ATOM 1345 N N . ASP A 1 166 ? -6.077 7.491 15.504 1.00 90.81 166 ASP A N 1
ATOM 1346 C CA . ASP A 1 166 ? -6.979 6.891 16.492 1.00 90.81 166 ASP A CA 1
ATOM 1347 C C . ASP A 1 166 ? -7.729 5.707 15.866 1.00 90.81 166 ASP A C 1
ATOM 1349 O O . ASP A 1 166 ? -8.757 5.870 15.207 1.00 90.81 166 ASP A O 1
ATOM 1353 N N . LEU A 1 167 ? -7.174 4.507 16.052 1.00 94.19 167 LEU A N 1
ATOM 1354 C CA . LEU A 1 167 ? -7.732 3.257 15.529 1.00 94.19 167 LEU A CA 1
ATOM 1355 C C . LEU A 1 167 ? -8.983 2.808 16.287 1.00 94.19 167 LEU A C 1
ATOM 1357 O O . LEU A 1 167 ? -9.759 2.019 15.762 1.00 94.19 167 LEU A O 1
ATOM 1361 N N . LYS A 1 168 ? -9.209 3.320 17.501 1.00 94.00 168 LYS A N 1
ATOM 1362 C CA . LYS A 1 168 ? -10.428 3.040 18.260 1.00 94.00 168 LYS A CA 1
ATOM 1363 C C . LYS A 1 168 ? -11.602 3.838 17.718 1.00 94.00 168 LYS A C 1
ATOM 1365 O O . LYS A 1 168 ? -12.700 3.308 17.603 1.00 94.00 168 LYS A O 1
ATOM 1370 N N . LYS A 1 169 ? -11.366 5.107 17.383 1.00 91.94 169 LYS A N 1
ATOM 1371 C CA . LYS A 1 169 ? -12.379 5.977 16.785 1.00 91.94 169 LYS A CA 1
ATOM 1372 C C . LYS A 1 169 ? -12.677 5.614 15.332 1.00 91.94 169 LYS A C 1
ATOM 1374 O O . LYS A 1 169 ? -13.834 5.668 14.932 1.00 91.94 169 LYS A O 1
ATOM 1379 N N . THR A 1 170 ? -11.653 5.243 14.568 1.00 94.50 170 THR A N 1
ATOM 1380 C CA . THR A 1 170 ? -11.800 4.804 13.177 1.00 94.50 170 THR A CA 1
ATOM 1381 C C . THR A 1 170 ? -11.077 3.470 12.981 1.00 94.50 170 THR A C 1
ATOM 1383 O O . THR A 1 170 ? -9.915 3.454 12.547 1.00 94.50 170 THR A O 1
ATOM 1386 N N . PRO A 1 171 ? -11.745 2.346 13.302 1.00 96.75 171 PRO A N 1
ATOM 1387 C CA . PRO A 1 171 ? -11.205 1.016 13.082 1.00 96.75 171 PRO A CA 1
ATOM 1388 C C . PRO A 1 171 ? -10.808 0.779 11.629 1.00 96.75 171 PRO A C 1
ATOM 1390 O O . PRO A 1 171 ? -11.465 1.238 10.687 1.00 96.75 171 PRO A O 1
ATOM 1393 N N . LEU A 1 172 ? -9.725 0.027 11.456 1.00 97.88 172 LEU A N 1
ATOM 1394 C CA . LEU A 1 172 ? -9.158 -0.304 10.156 1.00 97.88 172 LEU A CA 1
ATOM 1395 C C . LEU A 1 172 ? -9.162 -1.814 9.930 1.00 97.88 172 LEU A C 1
ATOM 1397 O O . LEU A 1 172 ? -8.558 -2.557 10.697 1.00 97.88 172 LEU A O 1
ATOM 1401 N N . LEU A 1 173 ? -9.759 -2.247 8.824 1.00 98.50 173 LEU A N 1
ATOM 1402 C CA . LEU A 1 173 ? -9.537 -3.568 8.251 1.00 98.50 173 LEU A CA 1
ATOM 1403 C C . LEU A 1 173 ? -8.432 -3.486 7.195 1.00 98.50 173 LEU A C 1
ATOM 1405 O O . LEU A 1 173 ? -8.575 -2.776 6.201 1.00 98.50 173 LEU A O 1
ATOM 1409 N N . TYR A 1 174 ? -7.351 -4.237 7.379 1.00 98.56 174 TYR A N 1
ATOM 1410 C CA . TYR A 1 174 ? -6.312 -4.409 6.368 1.00 98.56 174 TYR A CA 1
ATOM 1411 C C . TYR A 1 174 ? -6.358 -5.820 5.783 1.00 98.56 174 TYR A C 1
ATOM 1413 O O . TYR A 1 174 ? -6.224 -6.794 6.520 1.00 98.56 174 TYR A O 1
ATOM 1421 N N . ILE A 1 175 ? -6.515 -5.933 4.463 1.00 98.50 175 ILE A N 1
ATOM 1422 C CA . ILE A 1 175 ? -6.486 -7.212 3.743 1.00 98.50 175 ILE A CA 1
ATOM 1423 C C . ILE A 1 175 ? -5.318 -7.202 2.756 1.00 98.50 175 ILE A C 1
ATOM 1425 O O . ILE A 1 175 ? -5.116 -6.224 2.028 1.00 98.50 175 ILE A O 1
ATOM 1429 N N . TYR A 1 176 ? -4.540 -8.282 2.708 1.00 98.19 176 TYR A N 1
ATOM 1430 C CA . TYR A 1 176 ? -3.443 -8.426 1.752 1.00 98.19 176 TYR A CA 1
ATOM 1431 C C . TYR A 1 176 ? -3.161 -9.885 1.382 1.00 98.19 176 TYR A C 1
ATOM 1433 O O . TYR A 1 176 ? -3.451 -10.796 2.152 1.00 98.19 176 TYR A O 1
ATOM 1441 N N . GLY A 1 177 ? -2.547 -10.100 0.215 1.00 97.56 177 GLY A N 1
ATOM 1442 C CA . GLY A 1 177 ? -2.017 -11.407 -0.180 1.00 97.56 177 GLY A CA 1
ATOM 1443 C C . GLY A 1 177 ? -0.634 -11.681 0.416 1.00 97.56 177 GLY A C 1
ATOM 1444 O O . GLY A 1 177 ? 0.259 -10.822 0.366 1.00 97.56 177 GLY A O 1
ATOM 1445 N N . GLY A 1 178 ? -0.453 -12.870 0.988 1.00 96.31 178 GLY A N 1
ATOM 1446 C CA . GLY A 1 178 ? 0.788 -13.311 1.627 1.00 96.31 178 GLY A CA 1
ATOM 1447 C C . GLY A 1 178 ? 1.862 -13.770 0.639 1.00 96.31 178 GLY A C 1
ATOM 1448 O O . GLY A 1 178 ? 3.059 -13.619 0.900 1.00 96.31 178 GLY A O 1
ATOM 1449 N N . ASN A 1 179 ? 1.461 -14.255 -0.535 1.00 95.56 179 ASN A N 1
ATOM 1450 C CA . ASN A 1 179 ? 2.339 -14.886 -1.512 1.00 95.56 179 ASN A CA 1
ATOM 1451 C C . ASN A 1 179 ? 2.941 -13.870 -2.498 1.00 95.56 179 ASN A C 1
ATOM 1453 O O . ASN A 1 179 ? 2.697 -13.895 -3.707 1.00 95.56 179 ASN A O 1
ATOM 1457 N N . LYS A 1 180 ? 3.776 -12.961 -1.980 1.00 92.75 180 LYS A N 1
ATOM 1458 C CA . LYS A 1 180 ? 4.530 -11.970 -2.771 1.00 92.75 180 LYS A CA 1
ATOM 1459 C C . LYS A 1 180 ? 5.959 -11.788 -2.258 1.00 92.75 180 LYS A C 1
ATOM 1461 O O . LYS A 1 180 ? 6.271 -12.077 -1.105 1.00 92.75 180 LYS A O 1
ATOM 1466 N N . ARG A 1 181 ? 6.874 -11.323 -3.120 1.00 90.88 181 ARG A N 1
ATOM 1467 C CA . ARG A 1 181 ? 8.288 -11.124 -2.729 1.00 90.88 181 ARG A CA 1
ATOM 1468 C C . ARG A 1 181 ? 8.458 -9.936 -1.802 1.00 90.88 181 ARG A C 1
ATOM 1470 O O . ARG A 1 181 ? 9.320 -9.952 -0.923 1.00 90.88 181 ARG A O 1
ATOM 1477 N N . THR A 1 182 ? 7.664 -8.899 -2.038 1.00 90.25 182 THR A N 1
ATOM 1478 C CA . THR A 1 182 ? 7.658 -7.677 -1.244 1.00 90.25 182 THR A CA 1
ATOM 1479 C C . THR A 1 182 ? 6.240 -7.322 -0.840 1.00 90.25 182 THR A C 1
ATOM 1481 O O . THR A 1 182 ? 5.304 -7.481 -1.623 1.00 90.25 182 THR A O 1
ATOM 1484 N N . HIS A 1 183 ? 6.092 -6.821 0.380 1.00 91.56 183 HIS A N 1
ATOM 1485 C CA . HIS A 1 183 ? 4.832 -6.291 0.868 1.00 91.56 183 HIS A CA 1
ATOM 1486 C C . HIS A 1 183 ? 4.933 -4.775 0.946 1.00 91.56 183 HIS A C 1
ATOM 1488 O O . HIS A 1 183 ? 5.938 -4.233 1.401 1.00 91.56 183 HIS A O 1
ATOM 1494 N N . PHE A 1 184 ? 3.875 -4.090 0.522 1.00 88.31 184 PHE A N 1
ATOM 1495 C CA . PHE A 1 184 ? 3.771 -2.638 0.607 1.00 88.31 184 PHE A CA 1
ATOM 1496 C C . PHE A 1 184 ? 3.145 -2.211 1.947 1.00 88.31 184 PHE A C 1
ATOM 1498 O O . PHE A 1 184 ? 2.265 -1.356 1.991 1.00 88.31 184 PHE A O 1
ATOM 1505 N N . HIS A 1 185 ? 3.599 -2.839 3.036 1.00 92.62 185 HIS A N 1
ATOM 1506 C CA . HIS A 1 185 ? 3.265 -2.500 4.417 1.00 92.62 185 HIS A CA 1
ATOM 1507 C C . HIS A 1 185 ? 4.517 -2.483 5.293 1.00 92.62 185 HIS A C 1
ATOM 1509 O O . HIS A 1 185 ? 5.505 -3.159 4.994 1.00 92.62 185 HIS A O 1
ATOM 1515 N N . GLU A 1 186 ? 4.490 -1.724 6.384 1.00 90.31 186 GLU A N 1
ATOM 1516 C CA . GLU A 1 186 ? 5.456 -1.897 7.474 1.00 90.31 186 GLU A CA 1
ATOM 1517 C C . GLU A 1 186 ? 4.992 -3.025 8.400 1.00 90.31 186 GLU A C 1
ATOM 1519 O O . GLU A 1 186 ? 3.805 -3.120 8.722 1.00 90.31 186 GLU A O 1
ATOM 1524 N N . ASN A 1 187 ? 5.921 -3.882 8.828 1.00 94.56 187 ASN A N 1
ATOM 1525 C CA . ASN A 1 187 ? 5.594 -5.017 9.697 1.00 94.56 187 ASN A CA 1
ATOM 1526 C C . ASN A 1 187 ? 5.104 -4.529 11.068 1.00 94.56 187 ASN A C 1
ATOM 1528 O O . ASN A 1 187 ? 4.233 -5.143 11.674 1.00 94.56 187 ASN A O 1
ATOM 1532 N N . GLU A 1 188 ? 5.611 -3.384 11.515 1.00 95.38 188 GLU A N 1
ATOM 1533 C CA . GLU A 1 188 ? 5.183 -2.666 12.710 1.00 95.38 188 GLU A CA 1
ATOM 1534 C C . GLU A 1 188 ? 3.704 -2.267 12.640 1.00 95.38 188 GLU A C 1
ATOM 1536 O O . GLU A 1 188 ? 2.989 -2.364 13.634 1.00 95.38 188 GLU A O 1
ATOM 1541 N N . SER A 1 189 ? 3.223 -1.847 11.466 1.00 96.12 189 SER A N 1
ATOM 1542 C CA . SER A 1 189 ? 1.814 -1.500 11.261 1.00 96.12 189 SER A CA 1
ATOM 1543 C C . SER A 1 189 ? 0.911 -2.726 11.314 1.00 96.12 189 SER A C 1
ATOM 1545 O O . SER A 1 189 ? -0.174 -2.658 11.882 1.00 96.12 189 SER A O 1
ATOM 1547 N N . VAL A 1 190 ? 1.359 -3.848 10.748 1.00 97.38 190 VAL A N 1
ATOM 1548 C CA . VAL A 1 190 ? 0.629 -5.120 10.830 1.00 97.38 190 VAL A CA 1
ATOM 1549 C C . VAL A 1 190 ? 0.551 -5.587 12.282 1.00 97.38 190 VAL A C 1
ATOM 1551 O O . VAL A 1 190 ? -0.544 -5.791 12.798 1.00 97.38 190 VAL A O 1
ATOM 1554 N N . ALA A 1 191 ? 1.693 -5.643 12.973 1.00 97.12 191 ALA A N 1
ATOM 1555 C CA . ALA A 1 191 ? 1.765 -6.046 14.374 1.00 97.12 191 ALA A CA 1
ATOM 1556 C C . ALA A 1 191 ? 0.935 -5.132 15.291 1.00 97.12 191 ALA A C 1
ATOM 1558 O O . ALA A 1 191 ? 0.341 -5.601 16.265 1.00 97.12 191 ALA A O 1
ATOM 1559 N N . LEU A 1 192 ? 0.871 -3.829 14.982 1.00 96.94 192 LEU A N 1
ATOM 1560 C CA . LEU A 1 192 ? 0.012 -2.878 15.682 1.00 96.94 192 LEU A CA 1
ATOM 1561 C C . LEU A 1 192 ? -1.462 -3.273 15.557 1.00 96.94 192 LEU A C 1
ATOM 1563 O O . LEU A 1 192 ? -2.121 -3.418 16.581 1.00 96.94 192 LEU A O 1
ATOM 1567 N N . LEU A 1 193 ? -1.966 -3.488 14.340 1.00 97.31 193 LEU A N 1
ATOM 1568 C CA . LEU A 1 193 ? -3.368 -3.858 14.118 1.00 97.31 193 LEU A CA 1
ATOM 1569 C C . LEU A 1 193 ? -3.715 -5.233 14.716 1.00 97.31 193 LEU A C 1
ATOM 1571 O O . LEU A 1 193 ? -4.760 -5.382 15.340 1.00 97.31 193 LEU A O 1
ATOM 1575 N N . GLU A 1 194 ? -2.824 -6.221 14.605 1.00 97.50 194 GLU A N 1
ATOM 1576 C CA . GLU A 1 194 ? -3.014 -7.539 15.232 1.00 97.50 194 GLU A CA 1
ATOM 1577 C C . GLU A 1 194 ? -3.077 -7.452 16.762 1.00 97.50 194 GLU A C 1
ATOM 1579 O O . GLU A 1 194 ? -3.826 -8.183 17.413 1.00 97.50 194 GLU A O 1
ATOM 1584 N N . ARG A 1 195 ? -2.276 -6.565 17.367 1.00 96.62 195 ARG A N 1
ATOM 1585 C CA . ARG A 1 195 ? -2.327 -6.301 18.808 1.00 96.62 195 ARG A CA 1
ATOM 1586 C C . ARG A 1 195 ? -3.625 -5.602 19.198 1.00 96.62 195 ARG A C 1
ATOM 1588 O O . ARG A 1 195 ? -4.205 -5.969 20.216 1.00 96.62 195 ARG A O 1
ATOM 1595 N N . GLU A 1 196 ? -4.058 -4.618 18.415 1.00 96.19 196 GLU A N 1
ATOM 1596 C CA . GLU A 1 196 ? -5.313 -3.901 18.646 1.00 96.19 196 GLU A CA 1
ATOM 1597 C C . GLU A 1 196 ? -6.508 -4.861 18.715 1.00 96.19 196 GLU A C 1
ATOM 1599 O O . GLU A 1 196 ? -7.275 -4.788 19.677 1.00 96.19 196 GLU A O 1
ATOM 1604 N N . GLU A 1 197 ? -6.603 -5.800 17.766 1.00 96.69 197 GLU A N 1
ATOM 1605 C CA . GLU A 1 197 ? -7.637 -6.842 17.747 1.00 96.69 197 GLU A CA 1
ATOM 1606 C C . GLU A 1 197 ? -7.511 -7.782 18.950 1.00 96.69 197 GLU A C 1
ATOM 1608 O O . GLU A 1 197 ? -8.460 -7.985 19.708 1.00 96.69 197 GLU A O 1
ATOM 1613 N N . ARG A 1 198 ? -6.314 -8.351 19.149 1.00 97.12 198 ARG A N 1
ATOM 1614 C CA . ARG A 1 198 ? -6.058 -9.370 20.177 1.00 97.12 198 ARG A CA 1
ATOM 1615 C C . ARG A 1 198 ? -6.316 -8.860 21.594 1.00 97.12 198 ARG A C 1
ATOM 1617 O O . ARG A 1 198 ? -6.739 -9.633 22.450 1.00 97.12 198 ARG A O 1
ATOM 1624 N N . GLU A 1 199 ? -6.025 -7.590 21.855 1.00 96.88 199 GLU A N 1
ATOM 1625 C CA . GLU A 1 199 ? -6.208 -6.960 23.167 1.00 96.88 199 GLU A CA 1
ATOM 1626 C C . GLU A 1 199 ? -7.552 -6.225 23.305 1.00 96.88 199 GLU A C 1
ATOM 1628 O O . GLU A 1 199 ? -7.817 -5.648 24.360 1.00 96.88 199 GLU A O 1
ATOM 1633 N N . GLY A 1 200 ? -8.400 -6.228 22.269 1.00 95.62 200 GLY A N 1
ATOM 1634 C CA . GLY A 1 200 ? -9.696 -5.542 22.282 1.00 95.62 200 GLY A CA 1
ATOM 1635 C C . GLY A 1 200 ? -9.584 -4.022 22.446 1.00 95.62 200 GLY A C 1
ATOM 1636 O O . GLY A 1 200 ? -10.445 -3.399 23.071 1.00 95.62 200 GLY A O 1
ATOM 1637 N N . ARG A 1 201 ? -8.502 -3.414 21.940 1.00 95.50 201 ARG A N 1
ATOM 1638 C CA . ARG A 1 201 ? -8.266 -1.958 22.023 1.00 95.50 201 ARG A CA 1
ATOM 1639 C C . ARG A 1 201 ? -9.048 -1.189 20.958 1.00 95.50 201 ARG A C 1
ATOM 1641 O O . ARG A 1 201 ? -9.501 -0.071 21.220 1.00 95.50 201 ARG A O 1
ATOM 1648 N N . SER A 1 202 ? -9.247 -1.813 19.801 1.00 95.75 202 SER A N 1
ATOM 1649 C CA . SER A 1 202 ? -10.144 -1.362 18.743 1.00 95.75 202 SER A CA 1
ATOM 1650 C C . SER A 1 202 ? -10.684 -2.553 17.958 1.00 95.75 202 SER A C 1
ATOM 1652 O O . SER A 1 202 ? -10.153 -3.657 18.049 1.00 95.75 202 SER A O 1
ATOM 1654 N N . ASP A 1 203 ? -11.710 -2.315 17.144 1.00 96.62 203 ASP A N 1
ATOM 1655 C CA . ASP A 1 203 ? -12.262 -3.335 16.246 1.00 96.62 203 ASP A CA 1
ATOM 1656 C C . ASP A 1 203 ? -11.403 -3.552 14.992 1.00 96.62 203 ASP A C 1
ATOM 1658 O O . ASP A 1 203 ? -11.823 -4.272 14.091 1.00 96.62 203 ASP A O 1
ATOM 1662 N N . SER A 1 204 ? -10.227 -2.915 14.902 1.00 97.56 204 SER A N 1
ATOM 1663 C CA . SER A 1 204 ? -9.308 -3.034 13.766 1.00 97.56 204 SER A CA 1
ATOM 1664 C C . SER A 1 204 ? -8.845 -4.476 13.574 1.00 97.56 204 SER A C 1
ATOM 1666 O O . SER A 1 204 ? -8.692 -5.201 14.549 1.00 97.56 204 SER A O 1
ATOM 1668 N N . LYS A 1 205 ? -8.600 -4.888 12.325 1.00 97.62 205 LYS A N 1
ATOM 1669 C CA . LYS A 1 205 ? -8.256 -6.274 11.972 1.00 97.62 205 LYS A CA 1
ATOM 1670 C C . LYS A 1 205 ? -7.246 -6.352 10.842 1.00 97.62 205 LYS A C 1
ATOM 1672 O O . LYS A 1 205 ? -7.198 -5.478 9.973 1.00 97.62 205 LYS A O 1
ATOM 1677 N N . VAL A 1 206 ? -6.507 -7.457 10.807 1.00 98.19 206 VAL A N 1
ATOM 1678 C CA . VAL A 1 206 ? -5.645 -7.828 9.680 1.00 98.19 206 VAL A CA 1
ATOM 1679 C C . VAL A 1 206 ? -6.057 -9.188 9.145 1.00 98.19 206 VAL A C 1
ATOM 1681 O O . VAL A 1 206 ? -6.226 -10.136 9.903 1.00 98.19 206 VAL A O 1
ATOM 1684 N N . ILE A 1 207 ? -6.173 -9.295 7.824 1.00 98.19 207 ILE A N 1
ATOM 1685 C CA . ILE A 1 207 ? -6.415 -10.556 7.131 1.00 98.19 207 ILE A CA 1
ATOM 1686 C C . ILE A 1 207 ? -5.329 -10.745 6.077 1.00 98.19 207 ILE A C 1
ATOM 1688 O O . ILE A 1 207 ? -5.209 -9.969 5.127 1.00 98.19 207 ILE A O 1
ATOM 1692 N N . CYS A 1 208 ? -4.539 -11.800 6.254 1.00 97.81 208 CYS A N 1
ATOM 1693 C CA . CYS A 1 208 ? -3.598 -12.284 5.256 1.00 97.81 208 CYS A CA 1
ATOM 1694 C C . CYS A 1 208 ? -4.237 -13.448 4.496 1.00 97.81 208 CYS A C 1
ATOM 1696 O O . CYS A 1 208 ? -4.612 -14.450 5.102 1.00 97.81 208 CYS A O 1
ATOM 1698 N N . LEU A 1 209 ? -4.338 -13.333 3.176 1.00 97.31 209 LEU A N 1
ATOM 1699 C CA . LEU A 1 209 ? -4.658 -14.460 2.305 1.00 97.31 209 LEU A CA 1
ATOM 1700 C C . LEU A 1 209 ? -3.336 -15.115 1.897 1.00 97.31 209 LEU A C 1
ATOM 1702 O O . LEU A 1 209 ? -2.687 -14.676 0.948 1.00 97.31 209 LEU A O 1
ATOM 1706 N N . GLU A 1 210 ? -2.891 -16.096 2.686 1.00 95.88 210 GLU A N 1
ATOM 1707 C CA . GLU A 1 210 ? -1.511 -16.610 2.657 1.00 95.88 210 GLU A CA 1
ATOM 1708 C C . GLU A 1 210 ? -1.070 -17.118 1.279 1.00 95.88 210 GLU A C 1
ATOM 1710 O O . GLU A 1 210 ? 0.054 -16.840 0.858 1.00 95.88 210 GLU A O 1
ATOM 1715 N N . ASP A 1 211 ? -1.967 -17.795 0.561 1.00 95.75 211 ASP A N 1
ATOM 1716 C CA . ASP A 1 211 ? -1.684 -18.389 -0.749 1.00 95.75 211 ASP A CA 1
ATOM 1717 C C . ASP A 1 211 ? -1.855 -17.408 -1.924 1.00 95.75 211 ASP A C 1
ATOM 1719 O O . ASP A 1 211 ? -1.384 -17.680 -3.035 1.00 95.75 211 ASP A O 1
ATOM 1723 N 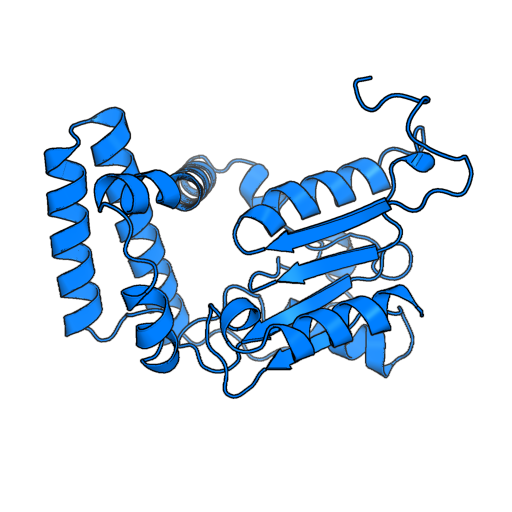N . ASP A 1 212 ? -2.484 -16.253 -1.689 1.00 96.06 212 ASP A N 1
ATOM 1724 C CA . ASP A 1 212 ? -2.805 -15.262 -2.714 1.00 96.06 212 ASP A CA 1
ATOM 1725 C C . ASP A 1 212 ? -1.713 -14.186 -2.868 1.00 96.06 212 ASP A C 1
ATOM 1727 O O . ASP A 1 212 ? -0.987 -13.834 -1.934 1.00 96.06 212 ASP A O 1
ATOM 1731 N N . GLY A 1 213 ? -1.599 -13.647 -4.086 1.00 96.00 213 GLY A N 1
ATOM 1732 C CA . GLY A 1 213 ? -0.637 -12.605 -4.452 1.00 96.00 213 GLY A CA 1
ATOM 1733 C C . GLY A 1 213 ? -1.182 -11.178 -4.336 1.00 96.00 213 GLY A C 1
ATOM 1734 O O . GLY A 1 213 ? -2.101 -10.886 -3.576 1.00 96.00 213 GLY A O 1
ATOM 1735 N N . HIS A 1 214 ? -0.621 -10.254 -5.115 1.00 95.56 214 HIS A N 1
ATOM 1736 C CA . HIS A 1 214 ? -1.049 -8.847 -5.116 1.00 95.56 214 HIS A CA 1
ATOM 1737 C C . HIS A 1 214 ? -2.487 -8.657 -5.625 1.00 95.56 214 HIS A C 1
ATOM 1739 O O . HIS A 1 214 ? -3.183 -7.741 -5.193 1.00 95.56 214 HIS A O 1
ATOM 1745 N N . PHE A 1 215 ? -2.962 -9.537 -6.512 1.00 95.00 215 PHE A N 1
ATOM 1746 C CA . PHE A 1 215 ? -4.320 -9.474 -7.063 1.00 95.00 215 PHE A CA 1
ATOM 1747 C C . PHE A 1 215 ? -5.331 -10.351 -6.312 1.00 95.00 215 PHE A C 1
ATOM 1749 O O . PHE A 1 215 ? -6.303 -10.810 -6.912 1.00 95.00 215 PHE A O 1
ATOM 1756 N N . PHE A 1 216 ? -5.128 -10.567 -5.009 1.00 96.00 216 PHE A N 1
ATOM 1757 C CA . PHE A 1 216 ? -5.992 -11.404 -4.167 1.00 96.00 216 PHE A CA 1
ATOM 1758 C C . PHE A 1 216 ? -7.482 -11.025 -4.233 1.00 96.00 216 PHE A C 1
ATOM 1760 O O . PHE A 1 216 ? -8.347 -11.889 -4.209 1.00 96.00 216 PHE A O 1
ATOM 1767 N N . TYR A 1 217 ? -7.800 -9.738 -4.400 1.00 94.00 217 TYR A N 1
ATOM 1768 C CA . TYR A 1 217 ? -9.177 -9.250 -4.537 1.00 94.00 217 TYR A CA 1
ATOM 1769 C C . TYR A 1 217 ? -9.848 -9.657 -5.861 1.00 94.00 217 TYR A C 1
ATOM 1771 O O . TYR A 1 217 ? -11.059 -9.525 -5.995 1.00 94.00 217 TYR A O 1
ATOM 1779 N N . VAL A 1 218 ? -9.073 -10.125 -6.846 1.00 94.06 218 VAL A N 1
ATOM 1780 C CA . VAL A 1 218 ? -9.574 -10.683 -8.113 1.00 94.06 218 VAL A CA 1
ATOM 1781 C C . VAL A 1 218 ? -9.641 -12.206 -8.046 1.00 94.06 218 VAL A C 1
ATOM 1783 O O . VAL A 1 218 ? -10.535 -12.811 -8.630 1.00 94.06 218 VAL A O 1
ATOM 1786 N N . THR A 1 219 ? -8.669 -12.845 -7.392 1.00 93.75 219 THR A N 1
ATOM 1787 C CA . THR A 1 219 ? -8.600 -14.311 -7.300 1.00 93.75 219 THR A CA 1
ATOM 1788 C C . THR A 1 219 ? -9.493 -14.881 -6.205 1.00 93.75 219 THR A C 1
ATOM 1790 O O . THR A 1 219 ? -9.910 -16.030 -6.324 1.00 93.75 219 THR A O 1
ATOM 1793 N N . ASN A 1 220 ? -9.811 -14.081 -5.186 1.00 95.50 220 ASN A N 1
ATOM 1794 C CA . ASN A 1 220 ? -10.526 -14.486 -3.982 1.00 95.50 220 ASN A CA 1
ATOM 1795 C C . ASN A 1 220 ? -11.558 -13.418 -3.561 1.00 95.50 220 ASN A C 1
ATOM 1797 O O . ASN A 1 220 ? -11.547 -12.895 -2.443 1.00 95.50 220 ASN A O 1
ATOM 1801 N N . GLU A 1 221 ? -12.422 -13.042 -4.511 1.00 95.69 221 GLU A N 1
ATOM 1802 C CA . GLU A 1 221 ? -13.415 -11.970 -4.357 1.00 95.69 221 GLU A CA 1
ATOM 1803 C C . GLU A 1 221 ? -14.384 -12.247 -3.199 1.00 95.69 221 GLU A C 1
ATOM 1805 O O . GLU A 1 221 ? -14.581 -11.373 -2.357 1.00 95.69 221 GLU A O 1
ATOM 1810 N N . ASP A 1 222 ? -14.911 -13.471 -3.102 1.00 97.25 222 ASP A N 1
ATOM 1811 C CA . ASP A 1 222 ? -15.866 -13.857 -2.057 1.00 97.25 222 ASP A CA 1
ATOM 1812 C C . ASP A 1 222 ? -15.269 -13.693 -0.653 1.00 97.25 222 ASP A C 1
ATOM 1814 O O . ASP A 1 222 ? -15.883 -13.066 0.207 1.00 97.25 222 ASP A O 1
ATOM 1818 N N . ALA A 1 223 ? -14.029 -14.150 -0.429 1.00 96.88 223 ALA A N 1
ATOM 1819 C CA . ALA A 1 223 ? -13.367 -13.979 0.864 1.00 96.88 223 ALA A CA 1
ATOM 1820 C C . ALA A 1 223 ? -13.148 -12.498 1.210 1.00 96.88 223 ALA A C 1
ATOM 1822 O O . ALA A 1 223 ? -13.299 -12.098 2.366 1.00 96.88 223 ALA A O 1
ATOM 1823 N N . CYS A 1 224 ? -12.819 -11.666 0.217 1.00 97.56 224 CYS A N 1
ATOM 1824 C CA . CYS A 1 224 ? -12.683 -10.223 0.412 1.00 97.56 224 CYS A CA 1
ATOM 1825 C C . CYS A 1 224 ? -14.025 -9.568 0.761 1.00 97.56 224 CYS A C 1
ATOM 1827 O O . CYS A 1 224 ? -14.087 -8.742 1.674 1.00 97.56 224 CYS A O 1
ATOM 1829 N N . LEU A 1 225 ? -15.093 -9.932 0.050 1.00 97.25 225 LEU A N 1
ATOM 1830 C CA . LEU A 1 225 ? -16.439 -9.417 0.287 1.00 97.25 225 LEU A CA 1
ATOM 1831 C C . LEU A 1 225 ? -16.964 -9.838 1.658 1.00 97.25 225 LEU A C 1
ATOM 1833 O O . LEU A 1 225 ? -17.484 -8.992 2.385 1.00 97.25 225 LEU A O 1
ATOM 1837 N N . ASP A 1 226 ? -16.773 -11.097 2.044 1.00 97.81 226 ASP A N 1
ATOM 1838 C CA . ASP A 1 226 ? -17.179 -11.616 3.348 1.00 97.81 226 ASP A CA 1
ATOM 1839 C C . ASP A 1 226 ? -16.411 -10.943 4.487 1.00 97.81 226 ASP A C 1
ATOM 1841 O O . ASP A 1 226 ? -17.014 -10.533 5.483 1.00 97.81 226 ASP A O 1
ATOM 1845 N N . ALA A 1 227 ? -15.099 -10.748 4.327 1.00 97.75 227 ALA A N 1
ATOM 1846 C CA . ALA A 1 227 ? -14.276 -10.017 5.284 1.00 97.75 227 ALA A CA 1
ATOM 1847 C C . ALA A 1 227 ? -14.775 -8.579 5.481 1.00 97.75 227 ALA A C 1
ATOM 1849 O O . ALA A 1 227 ? -14.978 -8.135 6.615 1.00 97.75 227 ALA A O 1
ATOM 1850 N N . VAL A 1 228 ? -15.028 -7.864 4.380 1.00 97.38 228 VAL A N 1
ATOM 1851 C CA . VAL A 1 228 ? -15.574 -6.503 4.417 1.00 97.38 228 VAL A CA 1
ATOM 1852 C C . VAL A 1 228 ? -16.957 -6.497 5.058 1.00 97.38 228 VAL A C 1
ATOM 1854 O O . VAL A 1 228 ? -17.193 -5.735 5.993 1.00 97.38 228 VAL A O 1
ATOM 1857 N N . ALA A 1 229 ? -17.871 -7.361 4.620 1.00 96.75 229 ALA A N 1
ATOM 1858 C CA . ALA A 1 229 ? -19.231 -7.418 5.139 1.00 96.75 229 ALA A CA 1
ATOM 1859 C C . ALA A 1 229 ? -19.265 -7.764 6.634 1.00 96.75 229 ALA A C 1
ATOM 1861 O O . ALA A 1 229 ? -20.041 -7.170 7.384 1.00 96.75 229 ALA A O 1
ATOM 1862 N N . SER A 1 230 ? -18.417 -8.691 7.086 1.00 96.94 230 SER A N 1
ATOM 1863 C CA . SER A 1 230 ? -18.286 -9.036 8.501 1.00 96.94 230 SER A CA 1
ATOM 1864 C C . SER A 1 230 ? -17.746 -7.864 9.310 1.00 96.94 230 SER A C 1
ATOM 1866 O O . SER A 1 230 ? -18.284 -7.564 10.373 1.00 96.94 230 SER A O 1
ATOM 1868 N N . PHE A 1 231 ? -16.710 -7.187 8.818 1.00 96.88 231 PHE A N 1
ATOM 1869 C CA . PHE A 1 231 ? -16.147 -6.021 9.488 1.00 96.88 231 PHE A CA 1
ATOM 1870 C C . PHE A 1 231 ? -17.146 -4.867 9.557 1.00 96.88 231 PHE A C 1
ATOM 1872 O O . PHE A 1 231 ? -17.213 -4.176 10.564 1.00 96.88 231 PHE A O 1
ATOM 1879 N N . MET A 1 232 ? -17.983 -4.688 8.533 1.00 93.75 232 MET A N 1
ATOM 1880 C CA . MET A 1 232 ? -19.005 -3.642 8.510 1.00 93.75 232 MET A CA 1
ATOM 1881 C C . MET A 1 232 ? -20.136 -3.860 9.523 1.00 93.75 232 MET A C 1
ATOM 1883 O O . MET A 1 232 ? -20.684 -2.869 10.005 1.00 93.75 232 MET A O 1
ATOM 1887 N N . LYS A 1 233 ? -20.454 -5.112 9.878 1.00 90.88 233 LYS A N 1
ATOM 1888 C CA . LYS A 1 233 ? -21.529 -5.460 10.827 1.00 90.88 233 LYS A CA 1
ATOM 1889 C C . LYS A 1 233 ? -21.166 -5.272 12.304 1.00 90.88 233 LYS A C 1
ATOM 1891 O O . LYS A 1 233 ? -22.083 -5.061 13.092 1.00 90.88 233 LYS A O 1
ATOM 1896 N N . ASN A 1 234 ? -19.885 -5.386 12.651 1.00 74.06 234 ASN A N 1
ATOM 1897 C CA . ASN A 1 234 ? -19.382 -5.281 14.030 1.00 74.06 234 ASN A CA 1
ATOM 1898 C C . ASN A 1 234 ? -19.230 -3.828 14.459 1.00 74.06 234 ASN A C 1
ATOM 1900 O O . ASN A 1 234 ? -19.807 -3.425 15.481 1.00 74.06 234 ASN A O 1
#